Protein AF-A0A6J8CL28-F1 (afdb_monomer)

Nearest PDB structures (foldseek):
  4pw8-assembly1_A  TM=1.925E-01  e=7.865E+00  Homo sapiens

Radius of gyration: 35.29 Å; Cα contacts (8 Å, |Δi|>4): 126; chains: 1; bounding box: 87×67×92 Å

pLDDT: mean 70.37, std 19.79, range [33.44, 94.56]

Foldseek 3Di:
DDDDDFQAAQDPDDLLLVSLVVNVVSLVVVCVVVVVVVPQLQVSLVVCCVRNDPVVVVVVVVDDDDPPCSSHNVSVSVSSNCVSDPPDDPVVVVVCVVPDDDDPPDPCVWVVVLVCLLVVDPDVVLNVVQVVDPPRTSVNNVVSVVVVVVVVVVVVVVVVVVVVVVVPDDPDPPDPDDDDPDPPPPPPPPPPPPFFDQDPVQRDTDDPPPDPPDPPDDPDDDDPDPPDDDDVCPVVVVVVVVVVVVVDPDDDCVVVVVVVVVPDD

Mean predicted aligned error: 22.22 Å

Organism: Mytilus coruscus (NCBI:txid42192)

Structure (mmCIF, N/CA/C/O backbone):
data_AF-A0A6J8CL28-F1
#
_entry.id   AF-A0A6J8CL28-F1
#
loop_
_atom_site.group_PDB
_atom_site.id
_atom_site.type_symbol
_atom_site.label_atom_id
_atom_site.label_alt_id
_atom_site.label_comp_id
_atom_site.label_asym_id
_atom_site.label_entity_id
_atom_site.label_seq_id
_atom_site.pdbx_PDB_ins_code
_atom_site.Cartn_x
_atom_site.Cartn_y
_atom_site.Cartn_z
_atom_site.occupancy
_atom_site.B_iso_or_equiv
_atom_site.auth_seq_id
_atom_site.auth_comp_id
_atom_site.auth_asym_id
_atom_site.auth_atom_id
_atom_site.pdbx_PDB_model_num
ATOM 1 N N . MET A 1 1 ? -37.783 -7.299 13.199 1.00 41.12 1 MET A N 1
ATOM 2 C CA . MET A 1 1 ? -36.740 -6.570 12.451 1.00 41.12 1 MET A CA 1
ATOM 3 C C . MET A 1 1 ? -35.501 -7.434 12.499 1.00 41.12 1 MET A C 1
ATOM 5 O O . MET A 1 1 ? -35.115 -7.813 13.599 1.00 41.12 1 MET A O 1
ATOM 9 N N . ASP A 1 2 ? -34.962 -7.821 11.346 1.00 54.88 2 ASP A N 1
ATOM 10 C CA . ASP A 1 2 ? -33.750 -8.637 11.293 1.00 54.88 2 ASP A CA 1
ATOM 11 C C . ASP A 1 2 ? -32.591 -7.886 11.952 1.00 54.88 2 ASP A C 1
ATOM 13 O O . ASP A 1 2 ? -32.323 -6.727 11.637 1.00 54.88 2 ASP A O 1
ATOM 17 N N . GLN A 1 3 ? -31.940 -8.538 12.912 1.00 73.00 3 GLN A N 1
ATOM 18 C CA . GLN A 1 3 ? -30.791 -7.989 13.623 1.00 73.00 3 GLN A CA 1
ATOM 19 C C . GLN A 1 3 ? -29.650 -7.754 12.626 1.00 73.00 3 GLN A C 1
ATOM 21 O O . GLN A 1 3 ? -29.259 -8.663 11.887 1.00 73.00 3 GLN A O 1
ATOM 26 N N . LEU A 1 4 ? -29.122 -6.527 12.598 1.00 79.12 4 LEU A N 1
ATOM 27 C CA . LEU A 1 4 ? -27.982 -6.171 11.761 1.00 79.12 4 LEU A CA 1
ATOM 28 C C . LEU A 1 4 ? -26.800 -7.081 12.122 1.00 79.12 4 LEU A C 1
ATOM 30 O O . LEU A 1 4 ? -26.416 -7.178 13.287 1.00 79.12 4 LEU A O 1
ATOM 34 N N . LYS A 1 5 ? -26.236 -7.776 11.132 1.00 83.31 5 LYS A N 1
ATOM 35 C CA . LYS A 1 5 ? -25.140 -8.717 11.383 1.00 83.31 5 LYS A CA 1
ATOM 36 C C . LYS A 1 5 ? -23.831 -7.957 11.627 1.00 83.31 5 LYS A C 1
ATOM 38 O O . LYS A 1 5 ? -23.534 -7.036 10.860 1.00 83.31 5 LYS A O 1
ATOM 43 N N . PRO A 1 6 ? -23.033 -8.350 12.636 1.00 85.50 6 PRO A N 1
ATOM 44 C CA . PRO A 1 6 ? -21.727 -7.750 12.861 1.00 85.50 6 PRO A CA 1
ATOM 45 C C . PRO A 1 6 ? -20.781 -8.021 11.678 1.00 85.50 6 PRO A C 1
ATOM 47 O O . PRO A 1 6 ? -20.983 -8.981 10.922 1.00 85.50 6 PRO A O 1
ATOM 50 N N . PRO A 1 7 ? -19.735 -7.193 11.498 1.00 86.12 7 PRO A N 1
ATOM 51 C CA . PRO A 1 7 ? -18.710 -7.437 10.494 1.00 86.12 7 PRO A CA 1
ATOM 52 C C . PRO A 1 7 ? -18.068 -8.815 10.677 1.00 86.12 7 PRO A C 1
ATOM 54 O O . PRO A 1 7 ? -17.842 -9.264 11.797 1.00 86.12 7 PRO A O 1
ATOM 57 N N . ILE A 1 8 ? -17.731 -9.464 9.562 1.00 86.44 8 ILE A N 1
ATOM 58 C CA . ILE A 1 8 ? -16.916 -10.686 9.573 1.00 86.44 8 ILE A CA 1
ATOM 59 C C . ILE A 1 8 ? -15.569 -10.367 10.233 1.00 86.44 8 ILE A C 1
ATOM 61 O O . ILE A 1 8 ? -15.038 -9.277 10.012 1.00 86.44 8 ILE A O 1
ATOM 65 N N . ALA A 1 9 ? -15.027 -11.311 11.003 1.00 90.25 9 ALA A N 1
ATOM 66 C CA . ALA A 1 9 ? -13.736 -11.182 11.674 1.00 90.25 9 ALA A CA 1
ATOM 67 C C . ALA A 1 9 ? -12.609 -10.740 10.719 1.00 90.25 9 ALA A C 1
ATOM 69 O O . ALA A 1 9 ? -12.630 -11.014 9.512 1.00 90.25 9 ALA A O 1
ATOM 70 N N . LEU A 1 10 ? -11.619 -10.034 11.266 1.00 88.31 10 LEU A N 1
ATOM 71 C CA . LEU A 1 10 ? -10.479 -9.539 10.503 1.00 88.31 10 LEU A CA 1
ATOM 72 C C . LEU A 1 10 ? -9.601 -10.711 10.043 1.00 88.31 10 LEU A C 1
ATOM 74 O O . LEU A 1 10 ? -9.055 -11.445 10.859 1.00 88.31 10 LEU A O 1
ATOM 78 N N . SER A 1 11 ? -9.405 -10.850 8.732 1.00 85.94 11 SER A N 1
ATOM 79 C CA . SER A 1 11 ? -8.475 -11.844 8.186 1.00 85.94 11 SER A CA 1
ATOM 80 C C . SER A 1 11 ? -7.024 -11.351 8.257 1.00 85.94 11 SER A C 1
ATOM 82 O O . SER A 1 11 ? -6.692 -10.296 7.700 1.00 85.94 11 SER A O 1
ATOM 84 N N . LYS A 1 12 ? -6.155 -12.150 8.893 1.00 79.75 12 LYS A N 1
ATOM 85 C CA . LYS A 1 12 ? -4.690 -11.966 8.939 1.00 79.75 12 LYS A CA 1
ATOM 86 C C . LYS A 1 12 ? -3.967 -12.472 7.677 1.00 79.75 12 LYS A C 1
ATOM 88 O O . LYS A 1 12 ? -2.752 -12.326 7.571 1.00 79.75 12 LYS A O 1
ATOM 93 N N . GLU A 1 13 ? -4.684 -13.038 6.710 1.00 79.25 13 GLU A N 1
ATOM 94 C CA . GLU A 1 13 ? -4.099 -13.629 5.503 1.00 79.25 13 GLU A CA 1
ATOM 95 C C . GLU A 1 13 ? -4.031 -12.634 4.333 1.00 79.25 13 GLU A C 1
ATOM 97 O O . GLU A 1 13 ? -4.900 -11.778 4.142 1.00 79.25 13 GLU A O 1
ATOM 102 N N . GLY A 1 14 ? -2.992 -12.758 3.504 1.00 82.25 14 GLY A N 1
ATOM 103 C CA . GLY A 1 14 ? -2.817 -11.925 2.314 1.00 82.25 14 GLY A CA 1
ATOM 104 C C . GLY A 1 14 ? -2.471 -10.466 2.637 1.00 82.25 14 GLY A C 1
ATOM 105 O O . GLY A 1 14 ? -1.524 -10.178 3.369 1.00 82.25 14 GLY A O 1
ATOM 106 N N . ASN A 1 15 ? -3.197 -9.516 2.038 1.00 83.00 15 ASN A N 1
ATOM 107 C CA . ASN A 1 15 ? -2.942 -8.086 2.230 1.00 83.00 15 ASN A CA 1
ATOM 108 C C . ASN A 1 15 ? -3.641 -7.560 3.495 1.00 83.00 15 ASN A C 1
ATOM 110 O O . ASN A 1 15 ? -4.711 -6.954 3.427 1.00 83.00 15 ASN A O 1
ATOM 114 N N . VAL A 1 16 ? -2.989 -7.757 4.642 1.00 86.94 16 VAL A N 1
ATOM 115 C CA . VAL A 1 16 ? -3.485 -7.365 5.975 1.00 86.94 16 VAL A CA 1
ATOM 116 C C . VAL A 1 16 ? -3.875 -5.881 6.053 1.00 86.94 16 VAL A C 1
ATOM 118 O O . VAL A 1 16 ? -4.890 -5.536 6.653 1.00 86.94 16 VAL A O 1
ATOM 121 N N . SER A 1 17 ? -3.129 -4.996 5.384 1.00 86.81 17 SER A N 1
ATOM 122 C CA . SER A 1 17 ? -3.414 -3.554 5.365 1.00 86.81 17 SER A CA 1
ATOM 123 C C . SER A 1 17 ? -4.740 -3.231 4.670 1.00 86.81 17 SER A C 1
ATOM 125 O O . SER A 1 17 ? -5.517 -2.419 5.173 1.00 86.81 17 SER A O 1
ATOM 127 N N . GLU A 1 18 ? -5.021 -3.869 3.533 1.00 87.12 18 GLU A N 1
ATOM 128 C CA . GLU A 1 18 ? -6.296 -3.696 2.829 1.00 87.12 18 GLU A CA 1
ATOM 129 C C . GLU A 1 18 ? -7.454 -4.381 3.561 1.00 87.12 18 GLU A C 1
ATOM 131 O O . GLU A 1 18 ? -8.566 -3.847 3.583 1.00 87.12 18 GLU A O 1
ATOM 136 N N . ASN A 1 19 ? -7.199 -5.530 4.194 1.00 90.44 19 ASN A N 1
ATOM 137 C CA . ASN A 1 19 ? -8.187 -6.213 5.028 1.00 90.44 19 ASN A CA 1
ATOM 138 C C . ASN A 1 19 ? -8.621 -5.317 6.193 1.00 90.44 19 ASN A C 1
ATOM 140 O O . ASN A 1 19 ? -9.821 -5.124 6.386 1.00 90.44 19 ASN A O 1
ATOM 144 N N . TRP A 1 20 ? -7.667 -4.696 6.896 1.00 92.19 20 TRP A N 1
ATOM 145 C CA . TRP A 1 20 ? -7.941 -3.727 7.959 1.00 92.19 20 TRP A CA 1
ATOM 146 C C . TRP A 1 20 ? -8.747 -2.533 7.454 1.00 92.19 20 TRP A C 1
ATOM 148 O O . TRP A 1 20 ? -9.772 -2.197 8.042 1.00 92.19 20 TRP A O 1
ATOM 158 N N . ARG A 1 21 ? -8.349 -1.932 6.324 1.00 92.25 21 ARG A N 1
ATOM 159 C CA . ARG A 1 21 ? -9.057 -0.787 5.728 1.00 92.25 21 ARG A CA 1
ATOM 160 C C . ARG A 1 21 ? -10.530 -1.104 5.461 1.00 92.25 21 ARG A C 1
ATOM 162 O O . ARG A 1 21 ? -11.411 -0.336 5.844 1.00 92.25 21 ARG A O 1
ATOM 169 N N . LYS A 1 22 ? -10.802 -2.251 4.829 1.00 91.56 22 LYS A N 1
ATOM 170 C CA . LYS A 1 22 ? -12.168 -2.711 4.530 1.00 91.56 22 LYS A CA 1
ATOM 171 C C . LYS A 1 22 ? -12.942 -3.062 5.798 1.00 91.56 22 LYS A C 1
ATOM 173 O O . LYS A 1 22 ? -14.127 -2.752 5.892 1.00 91.56 22 LYS A O 1
ATOM 178 N N . TRP A 1 23 ? -12.293 -3.720 6.755 1.00 94.19 23 TRP A N 1
ATOM 179 C CA . TRP A 1 23 ? -12.917 -4.124 8.010 1.00 94.19 23 TRP A CA 1
ATOM 180 C C . TRP A 1 23 ? -13.306 -2.912 8.859 1.00 94.19 23 TRP A C 1
ATOM 182 O O . TRP A 1 23 ? -14.466 -2.795 9.242 1.00 94.19 23 TRP A O 1
ATOM 192 N N . LYS A 1 24 ? -12.387 -1.957 9.050 1.00 92.50 24 LYS A N 1
ATOM 193 C CA . LYS A 1 24 ? -12.621 -0.695 9.768 1.00 92.50 24 LYS A CA 1
ATOM 194 C C . LYS A 1 24 ? -13.802 0.076 9.178 1.00 92.50 24 LYS A C 1
ATOM 196 O O . LYS A 1 24 ? -14.651 0.558 9.919 1.00 92.50 24 LYS A O 1
ATOM 201 N N . GLN A 1 25 ? -13.898 0.134 7.848 1.00 92.62 25 GLN A N 1
ATOM 202 C CA . GLN A 1 25 ? -15.029 0.766 7.167 1.00 92.62 25 GLN A CA 1
ATOM 203 C C . GLN A 1 25 ? -16.359 0.055 7.466 1.00 92.62 25 GLN A C 1
ATOM 2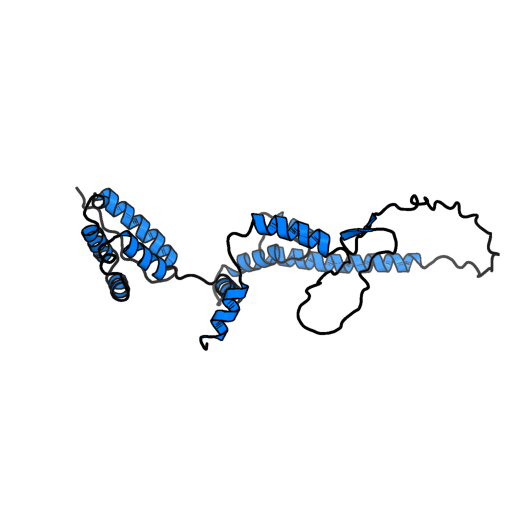05 O O . GLN A 1 25 ? -17.344 0.708 7.799 1.00 92.62 25 GLN A O 1
ATOM 210 N N . LYS A 1 26 ? -16.394 -1.282 7.387 1.00 92.38 26 LYS A N 1
ATOM 211 C CA . LYS A 1 26 ? -17.596 -2.065 7.726 1.00 92.38 26 LYS A CA 1
ATOM 212 C C . LYS A 1 26 ? -17.987 -1.915 9.194 1.00 92.38 26 LYS A C 1
ATOM 214 O O . LYS A 1 26 ? -19.172 -1.833 9.497 1.00 92.38 26 LYS A O 1
ATOM 219 N N . PHE A 1 27 ? -17.005 -1.876 10.089 1.00 92.75 27 PHE A N 1
ATOM 220 C CA . PHE A 1 27 ? -17.224 -1.662 11.513 1.00 92.75 27 PHE A CA 1
ATOM 221 C C . PHE A 1 27 ? -17.804 -0.272 11.795 1.00 92.75 27 PHE A C 1
ATOM 223 O O . PHE A 1 27 ? -18.740 -0.167 12.579 1.00 92.75 27 PHE A O 1
ATOM 230 N N . GLN A 1 28 ? -17.341 0.770 11.097 1.00 91.19 28 GLN A N 1
ATOM 231 C CA . GLN A 1 28 ? -17.927 2.108 11.212 1.00 91.19 28 GLN A CA 1
ATOM 232 C C . GLN A 1 28 ? -19.399 2.121 10.784 1.00 91.19 28 GLN A C 1
ATOM 234 O O . GLN A 1 28 ? -20.246 2.591 11.534 1.00 91.19 28 GLN A O 1
ATOM 239 N N . PHE A 1 29 ? -19.725 1.521 9.634 1.00 91.31 29 PHE A N 1
ATOM 240 C CA . PHE A 1 29 ? -21.120 1.407 9.193 1.00 91.31 29 PHE A CA 1
ATOM 241 C C . PHE A 1 29 ? -21.993 0.654 10.200 1.00 91.31 29 PHE A C 1
ATOM 243 O O . PHE A 1 29 ? -23.150 1.010 10.403 1.00 91.31 29 PHE A O 1
ATOM 250 N N . TYR A 1 30 ? -21.438 -0.375 10.840 1.00 91.19 30 TYR A N 1
ATOM 251 C CA . TYR A 1 30 ? -22.122 -1.119 11.889 1.00 91.19 30 TYR A CA 1
ATOM 252 C C . TYR A 1 30 ? -22.353 -0.267 13.146 1.00 91.19 30 TYR A C 1
ATOM 254 O O . TYR A 1 30 ? -23.449 -0.298 13.699 1.00 91.19 30 TYR A O 1
ATOM 262 N N . LEU A 1 31 ? -21.367 0.524 13.578 1.00 90.44 31 LEU A N 1
ATOM 263 C CA . LEU A 1 31 ? -21.521 1.449 14.707 1.00 90.44 31 LEU A CA 1
ATOM 264 C C . LEU A 1 31 ? -22.594 2.507 14.445 1.00 90.44 31 LEU A C 1
ATOM 266 O O . LEU A 1 31 ? -23.417 2.754 15.324 1.00 90.44 31 LEU A O 1
ATOM 270 N N . ASP A 1 32 ? -22.597 3.091 13.247 1.00 89.19 32 ASP A N 1
ATOM 271 C CA . ASP A 1 32 ? -23.559 4.126 12.867 1.00 89.19 32 ASP A CA 1
ATOM 272 C C . ASP A 1 32 ? -24.981 3.551 12.777 1.00 89.19 32 ASP A C 1
ATOM 274 O O . ASP A 1 32 ? -25.923 4.130 13.307 1.00 89.19 32 ASP A O 1
ATOM 278 N N . ALA A 1 33 ? -25.143 2.367 12.179 1.00 88.00 33 ALA A N 1
ATOM 279 C CA . ALA A 1 33 ? -26.446 1.718 12.034 1.00 88.00 33 ALA A CA 1
ATOM 280 C C . ALA A 1 33 ? -27.013 1.136 13.344 1.00 88.00 33 ALA A C 1
ATOM 282 O O . ALA A 1 33 ? -28.204 0.842 13.413 1.00 88.00 33 ALA A O 1
ATOM 283 N N . THR A 1 34 ? -26.178 0.934 14.367 1.00 88.25 34 THR A N 1
ATOM 284 C CA . THR A 1 34 ? -26.593 0.431 15.691 1.00 88.25 34 THR A CA 1
ATOM 285 C C . THR A 1 34 ? -26.643 1.523 16.762 1.00 88.25 34 THR A C 1
ATOM 287 O O . THR A 1 34 ? -26.902 1.207 17.925 1.00 88.25 34 THR A O 1
ATOM 290 N N . GLU A 1 35 ? -26.375 2.783 16.388 1.00 86.94 35 GLU A N 1
ATOM 291 C CA . GLU A 1 35 ? -26.304 3.948 17.289 1.00 86.94 35 GLU A CA 1
ATOM 292 C C . GLU A 1 35 ? -25.302 3.748 18.448 1.00 86.94 35 GLU A C 1
ATOM 294 O O . GLU A 1 35 ? -25.408 4.328 19.529 1.00 86.94 35 GLU A O 1
ATOM 299 N N . PHE A 1 36 ? -24.296 2.888 18.253 1.00 85.44 36 PHE A N 1
ATOM 300 C CA . PHE A 1 36 ? -23.217 2.703 19.229 1.00 85.44 36 PHE A CA 1
ATOM 301 C C . PHE A 1 36 ? -22.157 3.804 19.134 1.00 85.44 36 PHE A C 1
ATOM 303 O O . PHE A 1 36 ? -21.355 3.941 20.059 1.00 85.44 36 PHE A O 1
ATOM 310 N N . ASN A 1 37 ? -22.171 4.606 18.064 1.00 85.81 37 ASN A N 1
ATOM 311 C CA . ASN A 1 37 ? -21.287 5.760 17.893 1.00 85.81 37 ASN A CA 1
ATOM 312 C C . ASN A 1 37 ? -21.523 6.875 18.941 1.00 85.81 37 ASN A C 1
ATOM 314 O O . ASN A 1 37 ? -20.585 7.598 19.262 1.00 85.81 37 ASN A O 1
ATOM 318 N N . GLU A 1 38 ? -22.719 6.966 19.532 1.00 87.50 38 GLU A N 1
ATOM 319 C CA . GLU A 1 38 ? -23.065 7.930 20.592 1.00 87.50 38 GLU A CA 1
ATOM 320 C C . GLU A 1 38 ? -22.810 7.397 22.011 1.00 87.50 38 GLU A C 1
ATOM 322 O O . GLU A 1 38 ? -22.852 8.140 22.994 1.00 87.50 38 GLU A O 1
ATOM 327 N N . LYS A 1 39 ? -22.545 6.094 22.148 1.00 89.94 39 LYS A N 1
ATOM 328 C CA . LYS A 1 39 ? -22.298 5.463 23.450 1.00 89.94 39 LYS A CA 1
ATOM 329 C C . LYS A 1 39 ? -20.868 5.703 23.927 1.00 89.94 39 LYS A C 1
ATOM 331 O O . LYS A 1 39 ? -19.985 6.062 23.156 1.00 89.94 39 LYS A O 1
ATOM 336 N N . ALA A 1 40 ? -20.633 5.445 25.214 1.00 91.69 40 ALA A N 1
ATOM 337 C CA . ALA A 1 40 ? -19.316 5.580 25.833 1.00 91.69 40 ALA A CA 1
ATOM 338 C C . ALA A 1 40 ? -18.224 4.830 25.045 1.00 91.69 40 ALA A C 1
ATOM 340 O O . ALA A 1 40 ? -18.414 3.668 24.677 1.00 91.69 40 ALA A O 1
ATOM 341 N N . GLU A 1 41 ? -17.059 5.460 24.863 1.00 90.06 41 GLU A N 1
ATOM 342 C CA . GLU A 1 41 ? -15.945 4.905 24.074 1.00 90.06 41 GLU A CA 1
ATOM 343 C C . GLU A 1 41 ? -15.527 3.506 24.539 1.00 90.06 41 GLU A C 1
ATOM 345 O O . GLU A 1 41 ? -15.289 2.621 23.723 1.00 90.06 41 GLU A O 1
ATOM 350 N N . LYS A 1 42 ? -15.571 3.242 25.847 1.00 90.31 42 LYS A N 1
ATOM 351 C CA . LYS A 1 42 ? -15.297 1.917 26.414 1.00 90.31 42 LYS A CA 1
ATOM 352 C C . LYS A 1 42 ? -16.191 0.810 25.843 1.00 90.31 42 LYS A C 1
ATOM 354 O O . LYS A 1 42 ? -15.728 -0.311 25.607 1.00 90.31 42 LYS A O 1
ATOM 359 N N . LEU A 1 43 ? -1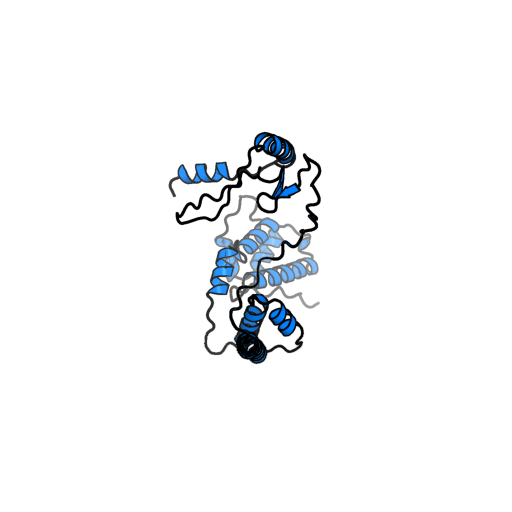7.473 1.104 25.615 1.00 89.75 43 LEU A N 1
ATOM 360 C CA . LEU A 1 43 ? -18.401 0.157 24.992 1.00 89.75 43 LEU A CA 1
ATOM 361 C C . LEU A 1 43 ? -18.068 -0.039 23.512 1.00 89.75 43 LEU A C 1
ATOM 363 O O . LEU A 1 43 ? -18.134 -1.165 23.027 1.00 89.75 43 LEU A O 1
ATOM 367 N N . GLN A 1 44 ? -17.653 1.021 22.816 1.00 90.50 44 GLN A N 1
ATOM 368 C CA . GLN A 1 44 ? -17.200 0.938 21.426 1.00 90.50 44 GLN A CA 1
ATOM 369 C C . GLN A 1 44 ? -15.930 0.087 21.300 1.00 90.50 44 GLN A C 1
ATOM 371 O O . GLN A 1 44 ? -15.854 -0.769 20.421 1.00 90.50 44 GLN A O 1
ATOM 376 N N . CYS A 1 45 ? -14.969 0.253 22.212 1.00 90.75 45 CYS A N 1
ATOM 377 C CA . CYS A 1 45 ? -13.758 -0.567 22.296 1.00 90.75 45 CYS A CA 1
ATOM 378 C C . CYS A 1 45 ? -14.088 -2.038 22.561 1.00 90.75 45 CYS A C 1
ATOM 380 O O . CYS A 1 45 ? -13.579 -2.925 21.878 1.00 90.75 45 CYS A O 1
ATOM 382 N N . SER A 1 46 ? -14.991 -2.299 23.508 1.00 89.38 46 SER A N 1
ATOM 383 C CA . SER A 1 46 ? -15.448 -3.658 23.821 1.00 89.38 46 SER A CA 1
ATOM 384 C C . SER A 1 46 ? -16.134 -4.310 22.617 1.00 89.38 46 SER A C 1
ATOM 386 O O . SER A 1 46 ? -15.874 -5.470 22.305 1.00 89.38 46 SER A O 1
ATOM 388 N N . LEU A 1 47 ? -16.967 -3.552 21.899 1.00 90.75 47 LEU A N 1
ATOM 389 C CA . LEU A 1 47 ? -17.645 -4.016 20.692 1.00 90.75 47 LEU A CA 1
ATOM 390 C C . LEU A 1 47 ? -16.658 -4.273 19.545 1.00 90.75 47 LEU A C 1
ATOM 392 O O . LEU A 1 47 ? -16.789 -5.275 18.846 1.00 90.75 47 LEU A O 1
ATOM 396 N N . LEU A 1 48 ? -15.641 -3.421 19.385 1.00 92.06 48 LEU A N 1
ATOM 397 C CA . LEU A 1 48 ? -14.561 -3.627 18.419 1.00 92.06 48 LEU A CA 1
ATOM 398 C C . LEU A 1 48 ? -13.851 -4.951 18.693 1.00 92.06 48 LEU A C 1
ATOM 400 O O . LEU A 1 48 ? -13.747 -5.775 17.788 1.00 92.06 48 LEU A O 1
ATOM 404 N N . LEU A 1 49 ? -13.415 -5.181 19.934 1.00 90.62 49 LEU A N 1
ATOM 405 C CA . LEU A 1 49 ? -12.712 -6.406 20.327 1.00 90.62 49 LEU A CA 1
ATOM 406 C C . LEU A 1 49 ? -13.590 -7.657 20.199 1.00 90.62 49 LEU A C 1
ATOM 408 O O . LEU A 1 49 ? -13.088 -8.728 19.872 1.00 90.62 49 LEU A O 1
ATOM 412 N N . HIS A 1 50 ? -14.902 -7.526 20.394 1.00 89.62 50 HIS A N 1
ATOM 413 C CA . HIS A 1 50 ? -15.840 -8.622 20.173 1.00 89.62 50 HIS A CA 1
ATOM 414 C C . HIS A 1 50 ? -15.999 -8.969 18.682 1.00 89.62 50 HIS A C 1
ATOM 416 O O . HIS A 1 50 ? -16.011 -10.143 18.319 1.00 89.62 50 HIS A O 1
ATOM 422 N N . CYS A 1 51 ? -16.103 -7.965 17.805 1.00 90.38 51 CYS A N 1
ATOM 423 C CA . CYS A 1 51 ? -16.343 -8.175 16.374 1.00 90.38 51 CYS A CA 1
ATOM 424 C C . CYS A 1 51 ? -15.074 -8.475 15.561 1.00 90.38 51 CYS A C 1
ATOM 426 O O . CYS A 1 51 ? -15.165 -9.054 14.478 1.00 90.38 51 CYS A O 1
ATOM 428 N N . ILE A 1 52 ? -13.897 -8.049 16.026 1.00 89.62 52 ILE A N 1
ATOM 429 C CA . ILE A 1 52 ? -12.643 -8.178 15.267 1.00 89.62 52 ILE A CA 1
ATOM 430 C C . ILE A 1 52 ? -12.151 -9.631 15.182 1.00 89.62 52 ILE A C 1
ATOM 432 O O . ILE A 1 52 ? -11.486 -9.989 14.209 1.00 89.62 52 ILE A O 1
ATOM 436 N N . GLY A 1 53 ? -12.558 -10.469 16.141 1.00 90.44 53 GLY A N 1
ATOM 437 C CA . GLY A 1 53 ? -12.243 -11.895 16.214 1.00 90.44 53 GLY A CA 1
ATOM 438 C C . GLY A 1 53 ? -11.095 -12.216 17.174 1.00 90.44 53 GLY A C 1
ATOM 439 O O . GLY A 1 53 ? -10.239 -11.377 17.447 1.00 90.44 53 GLY A O 1
ATOM 440 N N . GLU A 1 54 ? -11.076 -13.457 17.665 1.00 87.56 54 GLU A N 1
ATOM 441 C CA . GLU A 1 54 ? -10.112 -13.994 18.647 1.00 87.56 54 GLU A CA 1
ATOM 442 C C . GLU A 1 54 ? -8.655 -13.746 18.237 1.00 87.56 54 GLU A C 1
ATOM 444 O O . GLU A 1 54 ? -7.836 -13.218 18.984 1.00 87.56 54 GLU A O 1
ATOM 449 N N . ASP A 1 55 ? -8.401 -13.985 16.963 1.00 84.31 55 ASP A N 1
ATOM 450 C CA . ASP A 1 55 ? -7.152 -13.772 16.260 1.00 84.31 55 ASP A CA 1
ATOM 451 C C . ASP A 1 55 ? -6.557 -12.357 16.423 1.00 84.31 55 ASP A C 1
ATOM 453 O O . ASP A 1 55 ? -5.339 -12.178 16.516 1.00 84.31 55 ASP A O 1
ATOM 457 N N . ALA A 1 56 ? -7.401 -11.328 16.428 1.00 85.69 56 ALA A N 1
ATOM 458 C CA . ALA A 1 56 ? -6.985 -9.941 16.605 1.00 85.69 56 ALA A CA 1
ATOM 459 C C . ALA A 1 56 ? -7.021 -9.504 18.080 1.00 85.69 56 ALA A C 1
ATOM 461 O O . ALA A 1 56 ? -6.326 -8.558 18.452 1.00 85.69 56 ALA A O 1
ATOM 462 N N . VAL A 1 57 ? -7.759 -10.218 18.935 1.00 88.94 57 VAL A N 1
ATOM 463 C CA . VAL A 1 57 ? -7.692 -10.054 20.395 1.00 88.94 57 VAL A CA 1
ATOM 464 C C . VAL A 1 57 ? -6.332 -10.509 20.932 1.00 88.94 57 VAL A C 1
ATOM 466 O O . VAL A 1 57 ? -5.764 -9.843 21.796 1.00 88.94 57 VAL A O 1
ATOM 469 N N . GLU A 1 58 ? -5.746 -11.572 20.377 1.00 88.69 58 GLU A N 1
ATOM 470 C CA . GLU A 1 58 ? -4.362 -11.953 20.693 1.00 88.69 58 GLU A CA 1
ATOM 471 C C . GLU A 1 58 ? -3.379 -10.812 20.406 1.00 88.69 58 GLU A C 1
ATOM 473 O O . GLU A 1 58 ? -2.522 -10.498 21.231 1.00 88.69 58 GLU A O 1
ATOM 478 N N . VAL A 1 59 ? -3.546 -10.140 19.263 1.00 89.50 59 VAL A N 1
ATOM 479 C CA . VAL A 1 59 ? -2.731 -8.978 18.885 1.00 89.50 59 VAL A CA 1
ATOM 480 C C . VAL A 1 59 ? -2.962 -7.815 19.849 1.00 89.50 59 VAL A C 1
ATOM 482 O O . VAL A 1 59 ? -1.997 -7.189 20.287 1.00 89.50 59 VAL A O 1
ATOM 485 N N . PHE A 1 60 ? -4.209 -7.555 20.243 1.00 90.06 60 PHE A N 1
ATOM 486 C CA . PHE A 1 60 ? -4.532 -6.533 21.238 1.00 90.06 60 PHE A CA 1
ATOM 487 C C . PHE A 1 60 ? -3.797 -6.753 22.566 1.00 90.06 60 PHE A C 1
ATOM 489 O O . PHE A 1 60 ? -3.298 -5.793 23.148 1.00 90.06 60 PHE A O 1
ATOM 496 N N . ASN A 1 61 ? -3.646 -8.003 23.011 1.00 89.88 61 ASN A N 1
ATOM 497 C CA .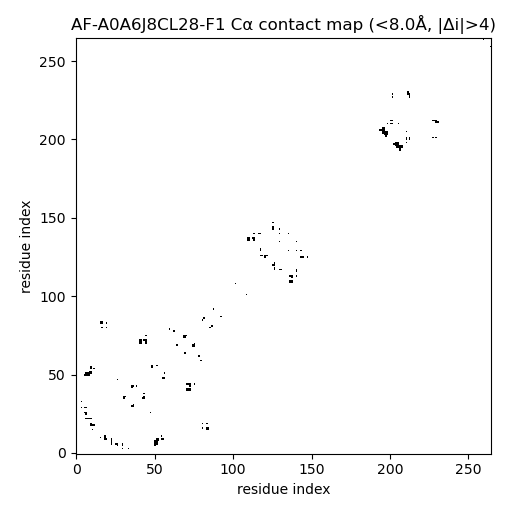 ASN A 1 61 ? -2.914 -8.321 24.242 1.00 89.88 61 ASN A CA 1
ATOM 498 C C . ASN A 1 61 ? -1.412 -7.989 24.169 1.00 89.88 61 ASN A C 1
ATOM 500 O O . ASN A 1 61 ? -0.757 -7.905 25.204 1.00 89.88 61 ASN A O 1
ATOM 504 N N . THR A 1 62 ? -0.862 -7.772 22.970 1.00 90.94 62 THR A N 1
ATOM 505 C CA . THR A 1 62 ? 0.528 -7.325 22.772 1.00 90.94 62 THR A CA 1
ATOM 506 C C . THR A 1 62 ? 0.683 -5.802 22.756 1.00 90.94 62 THR A C 1
ATOM 508 O O . THR A 1 62 ? 1.805 -5.291 22.736 1.00 90.94 62 THR A O 1
ATOM 511 N N . PHE A 1 63 ? -0.423 -5.053 22.725 1.00 90.94 63 PHE A N 1
ATOM 512 C CA . PHE A 1 63 ? -0.383 -3.600 22.631 1.00 90.94 63 PHE A CA 1
ATOM 513 C C . PHE A 1 63 ? -0.083 -2.955 23.982 1.00 90.94 63 PHE A C 1
ATOM 515 O O . PHE A 1 63 ? -0.756 -3.193 24.981 1.00 90.94 63 PHE A O 1
ATOM 522 N N . ASN A 1 64 ? 0.883 -2.038 23.971 1.00 87.31 64 ASN A N 1
ATOM 523 C CA . ASN A 1 64 ? 1.152 -1.156 25.099 1.00 87.31 64 ASN A CA 1
ATOM 524 C C . ASN A 1 64 ? 0.351 0.142 24.941 1.00 87.31 64 ASN A C 1
ATOM 526 O O . ASN A 1 64 ? 0.570 0.894 23.979 1.00 87.31 64 ASN A O 1
ATOM 530 N N . PHE A 1 65 ? -0.540 0.385 25.899 1.00 86.69 65 PHE A N 1
ATOM 531 C CA . PHE A 1 65 ? -1.342 1.599 26.051 1.00 86.69 65 PHE A CA 1
ATOM 532 C C . PHE A 1 65 ? -0.837 2.413 27.244 1.00 86.69 65 PHE A C 1
ATOM 534 O O . PHE A 1 65 ? -0.331 1.838 28.209 1.00 86.69 65 PHE A O 1
ATOM 541 N N . LEU A 1 66 ? -0.991 3.735 27.193 1.00 85.19 66 LEU A N 1
ATOM 542 C CA . LEU A 1 66 ? -0.922 4.566 28.398 1.00 85.19 66 LEU A CA 1
ATOM 543 C C . LEU A 1 66 ? -2.205 4.364 29.235 1.00 85.19 66 LEU A C 1
ATOM 545 O O . LEU A 1 66 ? -3.216 3.919 28.690 1.00 85.19 66 LEU A O 1
ATOM 549 N N . GLU A 1 67 ? -2.164 4.642 30.547 1.00 70.62 67 GLU A N 1
ATOM 550 C CA . GLU A 1 67 ? -3.209 4.251 31.526 1.00 70.62 67 GLU A CA 1
ATOM 551 C C . GLU A 1 67 ? -4.645 4.655 31.128 1.00 70.62 67 GLU A C 1
ATOM 553 O O . GLU A 1 67 ? -5.578 3.912 31.427 1.00 70.62 67 GLU A O 1
ATOM 558 N N . ASP A 1 68 ? -4.815 5.728 30.348 1.00 76.69 68 ASP A N 1
ATOM 559 C CA . ASP A 1 68 ? -6.123 6.224 29.892 1.00 76.69 68 ASP A CA 1
ATOM 560 C C . ASP A 1 68 ? -6.452 5.905 28.417 1.00 76.69 68 ASP A C 1
ATOM 562 O O . ASP A 1 68 ? -7.568 6.138 27.957 1.00 76.69 68 ASP A O 1
ATOM 566 N N . GLU A 1 69 ? -5.508 5.363 27.641 1.00 84.06 69 GLU A N 1
ATOM 567 C CA . GLU A 1 69 ? -5.683 5.156 26.192 1.00 84.06 69 GLU A CA 1
ATOM 568 C C . GLU A 1 69 ? -6.431 3.865 25.850 1.00 84.06 69 GLU A C 1
ATOM 570 O O . GLU A 1 69 ? -6.989 3.736 24.760 1.00 84.06 69 GLU A O 1
ATOM 575 N N . LYS A 1 70 ? -6.425 2.881 26.756 1.00 77.38 70 LYS A N 1
ATOM 576 C CA . LYS A 1 70 ? -6.959 1.537 26.485 1.00 77.38 70 LYS A CA 1
ATOM 577 C C . LYS A 1 70 ? -8.475 1.529 26.268 1.00 77.38 70 LYS A C 1
ATOM 579 O O . LYS A 1 70 ? -8.976 0.717 25.493 1.00 77.38 70 LYS A O 1
ATOM 584 N N . ASP A 1 71 ? -9.184 2.431 26.943 1.00 85.94 71 ASP A N 1
ATOM 585 C CA . ASP A 1 71 ? -10.642 2.559 26.856 1.00 85.94 71 ASP A CA 1
ATOM 586 C C . ASP A 1 71 ? -11.079 3.558 25.764 1.00 85.94 71 ASP A C 1
ATOM 588 O O . ASP A 1 71 ? -12.280 3.739 25.557 1.00 85.94 71 ASP A O 1
ATOM 592 N N . GLN A 1 72 ? -10.132 4.155 25.028 1.00 89.25 72 GLN A N 1
ATOM 593 C CA . GLN A 1 72 ? -10.408 5.103 23.949 1.00 89.25 72 GLN A CA 1
ATOM 594 C C . GLN A 1 72 ? -10.371 4.448 22.565 1.00 89.25 72 GLN A C 1
ATOM 596 O O . GLN A 1 72 ? -9.426 3.742 22.194 1.00 89.25 72 GLN A O 1
ATOM 601 N N . ILE A 1 73 ? -11.385 4.741 21.748 1.00 89.12 73 ILE A N 1
ATOM 602 C CA . ILE A 1 73 ? -11.560 4.072 20.449 1.00 89.12 73 ILE A CA 1
ATOM 603 C C . ILE A 1 73 ? -10.493 4.493 19.434 1.00 89.12 73 ILE A C 1
ATOM 605 O O . ILE A 1 73 ? -10.011 3.671 18.651 1.00 89.12 73 ILE A O 1
ATOM 609 N N . ALA A 1 74 ? -10.082 5.763 19.458 1.00 90.75 74 ALA A N 1
ATOM 610 C CA . ALA A 1 74 ? -9.120 6.300 18.501 1.00 90.75 74 ALA A CA 1
ATOM 611 C C . ALA A 1 74 ? -7.696 5.733 18.701 1.00 90.75 74 ALA A C 1
ATOM 613 O O . ALA A 1 74 ? -7.132 5.236 17.719 1.00 90.75 74 ALA A O 1
ATOM 614 N N . PRO A 1 75 ? -7.114 5.711 19.920 1.00 91.75 75 PRO A N 1
ATOM 615 C CA . PR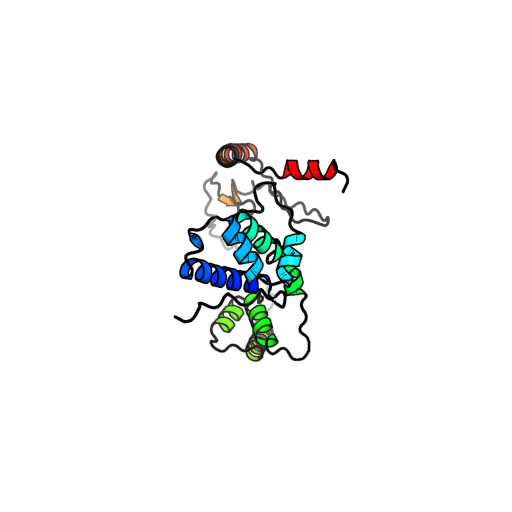O A 1 75 ? -5.844 5.030 20.178 1.00 91.75 75 PRO A CA 1
ATOM 616 C C . PRO A 1 75 ? -5.885 3.539 19.833 1.00 91.75 75 PRO A C 1
ATOM 618 O O . PRO A 1 75 ? -4.947 3.025 19.221 1.00 91.75 75 PRO A O 1
ATOM 621 N N . LEU A 1 76 ? -6.989 2.854 20.152 1.00 90.81 76 LEU A N 1
ATOM 622 C CA . LEU A 1 76 ? -7.174 1.443 19.823 1.00 90.81 76 LEU A CA 1
ATOM 623 C C . LEU A 1 76 ? -7.125 1.195 18.309 1.00 90.81 76 LEU A C 1
ATOM 625 O O . LEU A 1 76 ? -6.338 0.370 17.837 1.00 90.81 76 LEU A O 1
ATOM 629 N N . GLN A 1 77 ? -7.913 1.945 17.532 1.00 91.50 77 GLN A N 1
ATOM 630 C CA . GLN A 1 77 ? -7.895 1.858 16.071 1.00 91.50 77 GLN A CA 1
ATOM 631 C C . GLN A 1 77 ? -6.519 2.202 15.493 1.00 91.50 77 GLN A C 1
ATOM 633 O O . GLN A 1 77 ? -6.082 1.557 14.540 1.00 91.50 77 GLN A O 1
ATOM 638 N N . LEU A 1 78 ? -5.821 3.186 16.066 1.00 91.31 78 LEU A N 1
ATOM 639 C CA . LEU A 1 78 ? -4.488 3.582 15.619 1.00 91.31 78 LEU A CA 1
ATOM 640 C C . LEU A 1 78 ? -3.458 2.465 15.824 1.00 91.31 78 LEU A C 1
ATOM 642 O O . LEU A 1 78 ? -2.653 2.216 14.928 1.00 91.31 78 LEU A O 1
ATOM 646 N N . LYS A 1 79 ? -3.480 1.767 16.965 1.00 91.44 79 LYS A N 1
ATOM 647 C CA . LYS A 1 79 ? -2.580 0.629 17.222 1.00 91.44 79 LYS A CA 1
ATOM 648 C C . LYS A 1 79 ? -2.822 -0.515 16.243 1.00 91.44 79 LYS A C 1
ATOM 650 O O . LYS A 1 79 ? -1.866 -1.040 15.674 1.00 91.44 79 LYS A O 1
ATOM 655 N N . PHE A 1 80 ? -4.085 -0.849 15.976 1.00 91.31 80 PHE A N 1
ATOM 656 C CA . PHE A 1 80 ? -4.421 -1.838 14.951 1.00 91.31 80 PHE A CA 1
ATOM 657 C C . PHE A 1 80 ? -3.992 -1.398 13.549 1.00 91.31 80 PHE A C 1
ATOM 659 O O . PHE A 1 80 ? -3.484 -2.213 12.783 1.00 91.31 80 PHE A O 1
ATOM 666 N N . GLU A 1 81 ? -4.121 -0.114 13.221 1.00 91.38 81 GLU A N 1
ATOM 667 C CA . GLU A 1 81 ? -3.665 0.432 11.943 1.00 91.38 81 GLU A CA 1
ATOM 668 C C . GLU A 1 81 ? -2.140 0.354 11.796 1.00 91.38 81 GLU A C 1
ATOM 670 O O . GLU A 1 81 ? -1.646 -0.062 10.751 1.00 91.38 81 GLU A O 1
ATOM 675 N N . GLN A 1 82 ? -1.388 0.667 12.854 1.00 89.62 82 GLN A N 1
ATOM 676 C CA . GLN A 1 82 ? 0.072 0.517 12.890 1.00 89.62 82 GLN A CA 1
ATOM 677 C C . GLN A 1 82 ? 0.510 -0.945 12.771 1.00 89.62 82 GLN A C 1
ATOM 679 O O . GLN A 1 82 ? 1.506 -1.233 12.109 1.00 89.62 82 GLN A O 1
ATOM 684 N N . PHE A 1 83 ? -0.231 -1.867 13.387 1.00 89.31 83 PHE A N 1
ATOM 685 C CA . PHE A 1 83 ? 0.028 -3.300 13.279 1.00 89.31 83 PHE A CA 1
ATOM 686 C C . PHE A 1 83 ? -0.254 -3.828 11.866 1.00 89.31 83 PHE A C 1
ATOM 688 O O . PHE A 1 83 ? 0.572 -4.530 11.287 1.00 89.31 83 PHE A O 1
ATOM 695 N N . CYS A 1 84 ? -1.401 -3.466 11.286 1.00 86.44 84 CYS A N 1
ATOM 696 C CA . CYS A 1 84 ? -1.819 -3.937 9.963 1.00 86.44 84 CYS A CA 1
ATOM 697 C C . CYS A 1 84 ? -1.068 -3.240 8.820 1.00 86.44 84 CYS A C 1
ATOM 699 O O . CYS A 1 84 ? -0.999 -3.760 7.703 1.00 86.44 84 CYS A O 1
ATOM 701 N N . ASN A 1 85 ? -0.511 -2.059 9.081 1.00 84.25 85 ASN A N 1
ATOM 702 C CA . ASN A 1 85 ? 0.263 -1.274 8.132 1.00 84.25 85 ASN A CA 1
ATOM 703 C C . ASN A 1 85 ? 1.512 -0.682 8.811 1.00 84.25 85 ASN A C 1
ATOM 705 O O . ASN A 1 85 ? 1.588 0.534 9.021 1.00 84.25 85 ASN A O 1
ATOM 709 N N . PRO A 1 86 ? 2.510 -1.523 9.147 1.00 78.81 86 PRO A N 1
ATOM 710 C CA . PRO A 1 86 ? 3.755 -1.035 9.720 1.00 78.81 86 PRO A CA 1
ATOM 711 C C . PRO A 1 86 ? 4.435 -0.087 8.731 1.00 78.81 86 PRO A C 1
ATOM 713 O O . PRO A 1 86 ? 4.275 -0.227 7.517 1.00 78.81 86 PRO A O 1
ATOM 716 N N . ILE A 1 87 ? 5.207 0.878 9.238 1.00 69.06 87 ILE A N 1
ATOM 717 C CA . ILE A 1 87 ? 5.910 1.860 8.402 1.00 69.06 87 ILE A CA 1
ATOM 718 C C . ILE A 1 87 ? 6.790 1.116 7.391 1.00 69.06 87 ILE A C 1
ATOM 720 O O . ILE A 1 87 ? 7.836 0.561 7.730 1.00 69.06 87 ILE A O 1
ATOM 724 N N . LYS A 1 88 ? 6.360 1.114 6.128 1.00 68.56 88 LYS A N 1
ATOM 725 C CA . LYS A 1 88 ? 7.065 0.424 5.049 1.00 68.56 88 LYS A CA 1
ATOM 726 C C . LYS A 1 88 ? 8.203 1.301 4.558 1.00 68.56 88 LYS A C 1
ATOM 728 O O . LYS A 1 88 ? 7.999 2.444 4.139 1.00 68.56 88 LYS A O 1
ATOM 733 N N . ASN A 1 89 ? 9.421 0.770 4.569 1.00 75.69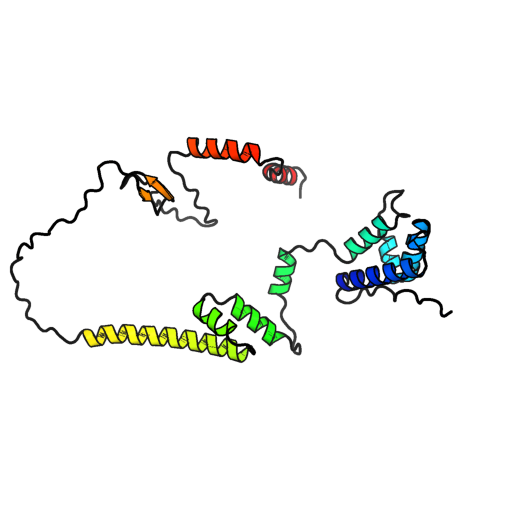 89 ASN A N 1
ATOM 734 C CA . ASN A 1 89 ? 10.546 1.457 3.954 1.00 75.69 89 ASN A CA 1
ATOM 735 C C . ASN A 1 89 ? 10.382 1.399 2.432 1.00 75.69 89 ASN A C 1
ATOM 737 O O . ASN A 1 89 ? 10.563 0.347 1.823 1.00 75.69 89 ASN A O 1
ATOM 741 N N . GLN A 1 90 ? 10.082 2.542 1.810 1.00 70.56 90 GLN A N 1
ATOM 742 C CA . GLN A 1 90 ? 9.868 2.623 0.361 1.00 70.56 90 GLN A CA 1
ATOM 743 C C . GLN A 1 90 ? 11.033 2.047 -0.457 1.00 70.56 90 GLN A C 1
ATOM 745 O O . GLN A 1 90 ? 10.812 1.487 -1.528 1.00 70.56 90 GLN A O 1
ATOM 750 N N . THR A 1 91 ? 12.271 2.179 0.027 1.00 68.19 91 THR A N 1
ATOM 751 C CA . THR A 1 91 ? 13.457 1.623 -0.638 1.00 68.19 91 THR A CA 1
ATOM 752 C C . THR A 1 91 ? 13.464 0.100 -0.567 1.00 68.19 91 THR A C 1
ATOM 754 O O . THR A 1 91 ? 13.774 -0.552 -1.559 1.00 68.19 91 THR A O 1
ATOM 757 N N . TYR A 1 92 ? 13.093 -0.465 0.583 1.00 70.19 92 TYR A N 1
ATOM 758 C CA . TYR A 1 92 ? 13.019 -1.910 0.788 1.00 70.19 92 TYR A CA 1
ATOM 759 C C . TYR A 1 92 ? 11.867 -2.539 0.000 1.00 70.19 92 TYR A C 1
ATOM 761 O O . TYR A 1 92 ? 12.075 -3.540 -0.675 1.00 70.19 92 TYR A O 1
ATOM 769 N N . GLU A 1 93 ? 10.689 -1.913 -0.007 1.00 70.81 93 GLU A N 1
ATOM 770 C CA . GLU A 1 93 ? 9.559 -2.378 -0.820 1.00 70.81 93 GLU A CA 1
ATOM 771 C C . GLU A 1 93 ? 9.884 -2.318 -2.317 1.00 70.81 93 GLU A C 1
ATOM 773 O O . GLU A 1 93 ? 9.591 -3.261 -3.046 1.00 70.81 93 GLU A O 1
ATOM 778 N N . ARG A 1 94 ? 10.571 -1.261 -2.789 1.00 70.81 94 ARG A N 1
ATOM 779 C CA . ARG A 1 94 ? 11.087 -1.217 -4.170 1.00 70.81 94 ARG A CA 1
ATOM 780 C C . ARG A 1 94 ? 12.106 -2.309 -4.432 1.00 70.81 94 ARG A C 1
ATOM 782 O O . ARG A 1 94 ? 12.074 -2.891 -5.505 1.00 70.81 94 ARG A O 1
ATOM 789 N N . TYR A 1 95 ? 13.011 -2.566 -3.493 1.00 73.69 95 TYR A N 1
ATOM 790 C CA . TYR A 1 95 ? 13.984 -3.643 -3.621 1.00 73.69 95 TYR A CA 1
ATOM 791 C C . TYR A 1 95 ? 13.277 -4.992 -3.746 1.00 73.69 95 TYR A C 1
ATOM 793 O O . TYR A 1 95 ? 13.499 -5.667 -4.739 1.00 73.69 95 TYR A O 1
ATOM 801 N N . LYS A 1 96 ? 12.367 -5.324 -2.822 1.00 65.75 96 LYS A N 1
ATOM 802 C CA . LYS A 1 96 ? 11.572 -6.557 -2.842 1.00 65.75 96 LYS A CA 1
ATOM 803 C C . LYS A 1 96 ? 10.786 -6.678 -4.144 1.00 65.75 96 LYS A C 1
ATOM 805 O O . LYS A 1 96 ? 10.872 -7.691 -4.813 1.00 65.75 96 LYS A O 1
ATOM 810 N N . PHE A 1 97 ? 10.122 -5.610 -4.578 1.00 65.56 97 PHE A N 1
ATOM 811 C CA . PHE A 1 97 ? 9.435 -5.564 -5.870 1.00 65.56 97 PHE A CA 1
ATOM 812 C C . PHE A 1 97 ? 10.376 -5.743 -7.072 1.00 65.56 97 PHE A C 1
ATOM 814 O O . PHE A 1 97 ? 9.985 -6.313 -8.084 1.00 65.56 97 PHE A O 1
ATOM 821 N N . HIS A 1 98 ? 11.612 -5.248 -6.986 1.00 63.94 98 HIS A N 1
ATOM 822 C CA . HIS A 1 98 ? 12.633 -5.399 -8.028 1.00 63.94 98 HIS A CA 1
ATOM 823 C C . HIS A 1 98 ? 13.340 -6.760 -7.988 1.00 63.94 98 HIS A C 1
ATOM 825 O O . HIS A 1 98 ? 14.006 -7.104 -8.961 1.00 63.94 98 HIS A O 1
ATOM 831 N N . THR A 1 99 ? 13.228 -7.509 -6.890 1.00 64.62 99 THR A N 1
ATOM 832 C CA . THR A 1 99 ? 13.846 -8.830 -6.707 1.00 64.62 99 THR A CA 1
ATOM 833 C C . THR A 1 99 ? 12.842 -9.978 -6.668 1.00 64.62 99 THR A C 1
ATOM 835 O O . THR A 1 99 ? 13.261 -11.133 -6.716 1.00 64.62 99 THR A O 1
ATOM 838 N N . CYS A 1 100 ? 11.537 -9.695 -6.632 1.00 57.91 100 CYS A N 1
ATOM 839 C CA . CYS A 1 100 ? 10.498 -10.694 -6.837 1.00 57.91 100 CYS A CA 1
ATOM 840 C C . CYS A 1 100 ? 10.685 -11.338 -8.217 1.00 57.91 100 CYS A C 1
ATOM 842 O O . CYS A 1 100 ? 10.567 -10.676 -9.249 1.00 57.91 100 CYS A O 1
ATOM 844 N N . SER A 1 101 ? 10.979 -12.636 -8.214 1.00 58.50 101 SER A N 1
ATOM 845 C CA . SER A 1 101 ? 10.950 -13.492 -9.396 1.00 58.50 101 SER A CA 1
ATOM 846 C C . SER A 1 101 ? 9.649 -14.283 -9.374 1.00 58.50 101 SER A C 1
ATOM 848 O O . SER A 1 101 ? 9.207 -14.754 -8.327 1.00 58.50 101 SER A O 1
ATOM 850 N N . GLN A 1 102 ? 8.996 -14.351 -10.525 1.00 51.38 102 GLN A N 1
ATOM 851 C CA . GLN A 1 102 ? 7.718 -15.027 -10.669 1.00 51.38 102 GLN A CA 1
ATOM 852 C C . GLN A 1 102 ? 7.922 -16.543 -10.731 1.00 51.38 102 GLN A C 1
ATOM 854 O O . GLN A 1 102 ? 8.863 -17.014 -11.369 1.00 51.38 102 GLN A O 1
ATOM 859 N N . SER A 1 103 ? 7.048 -17.294 -10.059 1.00 54.25 103 SER A N 1
ATOM 860 C CA . SER A 1 103 ? 7.021 -18.762 -10.121 1.00 54.25 103 SER A CA 1
ATOM 861 C C . SER A 1 103 ? 6.214 -19.231 -11.341 1.00 54.25 103 SER A C 1
ATOM 863 O O . SER A 1 103 ? 5.351 -18.496 -11.826 1.00 54.25 103 SER A O 1
ATOM 865 N N . GLU A 1 104 ? 6.485 -20.436 -11.852 1.00 43.38 104 GLU A N 1
ATOM 866 C CA . GLU A 1 104 ? 5.751 -21.001 -12.997 1.00 43.38 104 GLU A CA 1
ATOM 867 C C . GLU A 1 104 ? 4.232 -21.025 -12.734 1.00 43.38 104 GLU A C 1
ATOM 869 O O . GLU A 1 104 ? 3.773 -21.641 -11.774 1.00 43.38 104 GLU A O 1
ATOM 874 N N . GLY A 1 105 ? 3.455 -20.347 -13.593 1.00 56.47 105 GLY A N 1
ATOM 875 C CA . GLY A 1 105 ? 1.983 -20.362 -13.580 1.00 56.47 105 GLY A CA 1
ATOM 876 C C . GLY A 1 105 ? 1.281 -19.019 -13.332 1.00 56.47 105 GLY A C 1
ATOM 877 O O . GLY A 1 105 ? 0.060 -18.943 -13.462 1.00 56.47 105 GLY A O 1
ATOM 878 N N . GLU A 1 106 ? 1.995 -17.938 -13.017 1.00 53.59 106 GLU A N 1
ATOM 879 C CA . GLU A 1 106 ? 1.359 -16.627 -12.821 1.00 53.59 106 GLU A CA 1
ATOM 880 C C . GLU A 1 106 ? 1.170 -15.852 -14.149 1.00 53.59 106 GLU A C 1
ATOM 882 O O . GLU A 1 106 ? 2.114 -15.357 -14.759 1.00 53.59 106 GLU A O 1
ATOM 887 N N . ASN A 1 107 ? -0.088 -15.665 -14.567 1.00 61.88 107 ASN A N 1
ATOM 888 C CA . ASN A 1 107 ? -0.512 -15.011 -15.824 1.00 61.88 107 ASN A CA 1
ATOM 889 C C . ASN A 1 107 ? -0.300 -13.473 -15.900 1.00 61.88 107 ASN A C 1
ATOM 891 O O . ASN A 1 107 ? -0.872 -12.805 -16.761 1.00 61.88 107 ASN A O 1
ATOM 895 N N . LEU A 1 108 ? 0.494 -12.879 -15.001 1.00 61.00 108 LEU A N 1
ATOM 896 C CA . LEU A 1 108 ? 0.728 -11.423 -14.915 1.00 61.00 108 LEU A CA 1
ATOM 897 C C . LEU A 1 108 ? 2.116 -10.980 -15.426 1.00 61.00 108 LEU A C 1
ATOM 899 O O . LEU A 1 108 ? 2.381 -9.774 -15.474 1.00 61.00 108 LEU A O 1
ATOM 903 N N . TYR A 1 109 ? 2.976 -11.925 -15.840 1.00 69.12 109 TYR A N 1
ATOM 904 C CA . TYR A 1 109 ? 4.333 -11.667 -16.352 1.00 69.12 109 TYR A CA 1
ATOM 905 C C . TYR A 1 109 ? 4.344 -10.625 -17.474 1.00 69.12 109 TYR A C 1
ATOM 907 O O . TYR A 1 109 ? 5.039 -9.609 -17.407 1.00 69.12 109 TYR A O 1
ATOM 915 N N . ASP A 1 110 ? 3.520 -10.859 -18.494 1.00 73.56 110 ASP A N 1
ATOM 916 C CA . ASP A 1 110 ? 3.609 -10.146 -19.760 1.00 73.56 110 ASP A CA 1
ATOM 917 C C . ASP A 1 110 ? 3.256 -8.670 -19.621 1.00 73.56 110 ASP A C 1
ATOM 919 O O . ASP A 1 110 ? 3.942 -7.812 -20.178 1.00 73.56 110 ASP A O 1
ATOM 923 N N . SER A 1 111 ? 2.229 -8.353 -18.829 1.00 77.19 111 SER A N 1
ATOM 924 C CA . SER A 1 111 ? 1.859 -6.962 -18.563 1.00 77.19 111 SER A CA 1
ATOM 925 C C . SER A 1 111 ? 2.960 -6.251 -17.783 1.00 77.19 111 SER A C 1
ATOM 927 O O . SER A 1 111 ? 3.354 -5.146 -18.148 1.00 77.19 111 SER A O 1
ATOM 929 N N . PHE A 1 112 ? 3.501 -6.889 -16.742 1.00 77.62 112 PHE A N 1
ATOM 930 C CA . PHE A 1 112 ? 4.524 -6.272 -15.903 1.00 77.62 112 PHE A CA 1
ATOM 931 C C . PHE A 1 112 ? 5.829 -6.017 -16.667 1.00 77.62 112 PHE A C 1
ATOM 933 O O . PHE A 1 112 ? 6.394 -4.921 -16.604 1.00 77.62 112 PHE A O 1
ATOM 940 N N . VAL A 1 113 ? 6.296 -7.007 -17.429 1.00 81.25 113 VAL A N 1
ATOM 941 C CA . VAL A 1 113 ? 7.507 -6.882 -18.247 1.00 81.25 113 VAL A CA 1
ATOM 942 C C . VAL A 1 113 ? 7.295 -5.863 -19.364 1.00 81.25 113 VAL A C 1
ATOM 944 O O . VAL A 1 113 ? 8.172 -5.029 -19.596 1.00 81.25 113 VAL A O 1
ATOM 947 N N . ARG A 1 114 ? 6.120 -5.846 -20.007 1.00 86.00 114 ARG A N 1
ATOM 948 C CA . ARG A 1 114 ? 5.775 -4.826 -21.007 1.00 86.00 114 ARG A CA 1
ATOM 949 C C . ARG A 1 114 ? 5.859 -3.425 -20.409 1.00 86.00 114 ARG A C 1
ATOM 951 O O . ARG A 1 114 ? 6.507 -2.560 -20.995 1.00 86.00 114 ARG A O 1
ATOM 958 N N . ASP A 1 115 ? 5.257 -3.201 -19.248 1.00 83.75 115 ASP A N 1
ATOM 959 C CA . ASP A 1 115 ? 5.216 -1.877 -18.622 1.00 83.75 115 ASP A CA 1
ATOM 960 C C . ASP A 1 115 ? 6.622 -1.427 -18.181 1.00 83.75 115 ASP A C 1
ATOM 962 O O . ASP A 1 115 ? 6.985 -0.254 -18.315 1.00 83.75 115 ASP A O 1
ATOM 966 N N . ARG A 1 116 ? 7.472 -2.370 -17.746 1.00 84.00 116 ARG A N 1
ATOM 967 C CA . ARG A 1 116 ? 8.898 -2.120 -17.479 1.00 84.00 116 ARG A CA 1
ATOM 968 C C . ARG A 1 116 ? 9.681 -1.745 -18.728 1.00 84.00 116 ARG A C 1
ATOM 970 O O . ARG A 1 116 ? 10.500 -0.829 -18.657 1.00 84.00 116 ARG A O 1
ATOM 977 N N . ILE A 1 117 ? 9.427 -2.410 -19.852 1.00 84.31 117 ILE A N 1
ATOM 978 C CA . ILE A 1 117 ? 10.036 -2.078 -21.143 1.00 84.31 117 ILE A CA 1
ATOM 979 C C . ILE A 1 117 ? 9.634 -0.654 -21.548 1.00 84.31 117 ILE A C 1
ATOM 981 O O . ILE A 1 117 ? 10.506 0.180 -21.785 1.00 84.31 117 ILE A O 1
ATOM 985 N N . VAL A 1 118 ? 8.337 -0.331 -21.545 1.00 86.88 118 VAL A N 1
ATOM 986 C CA . VAL A 1 118 ? 7.834 0.992 -21.959 1.00 86.88 118 VAL A CA 1
ATOM 987 C C . VAL A 1 118 ? 8.418 2.116 -21.095 1.00 86.88 118 VAL A C 1
ATOM 989 O O . VAL A 1 118 ? 8.935 3.099 -21.629 1.00 86.88 118 VAL A O 1
ATOM 992 N N . CYS A 1 119 ? 8.402 1.966 -19.768 1.00 82.50 119 CYS A N 1
ATOM 993 C CA . CYS A 1 119 ? 8.938 2.975 -18.850 1.00 82.50 119 CYS A CA 1
ATOM 994 C C . CYS A 1 119 ? 10.477 3.044 -18.847 1.00 82.50 119 CYS A C 1
ATOM 996 O O . CYS A 1 119 ? 11.046 4.101 -18.568 1.00 82.50 119 CYS A O 1
ATOM 998 N N . GLY A 1 120 ? 11.156 1.926 -19.126 1.00 81.06 120 GLY A N 1
ATOM 999 C CA . GLY A 1 120 ? 12.611 1.787 -19.029 1.00 81.06 120 GLY A CA 1
ATOM 1000 C C . GLY A 1 120 ? 13.392 2.115 -20.306 1.00 81.06 120 GLY A C 1
ATOM 1001 O O . GLY A 1 120 ? 14.599 2.346 -20.229 1.00 81.06 120 GLY A O 1
ATOM 1002 N N . ILE A 1 121 ? 12.746 2.160 -21.476 1.00 86.19 121 ILE A N 1
ATOM 1003 C CA . ILE A 1 121 ? 13.409 2.451 -22.758 1.00 86.19 121 ILE A CA 1
ATOM 1004 C C . ILE A 1 121 ? 14.000 3.859 -22.773 1.00 86.19 121 ILE A C 1
ATOM 1006 O O . ILE A 1 121 ? 13.289 4.842 -22.605 1.00 86.19 121 ILE A O 1
ATOM 1010 N N . LEU A 1 122 ? 15.290 3.973 -23.086 1.00 86.25 122 LEU A N 1
ATOM 1011 C CA . LEU A 1 122 ? 15.998 5.260 -23.168 1.00 86.25 122 LEU A CA 1
ATOM 1012 C C . LEU A 1 122 ? 15.656 6.089 -24.420 1.00 86.25 122 LEU A C 1
ATOM 1014 O O . LEU A 1 122 ? 15.977 7.268 -24.483 1.00 86.25 122 LEU A O 1
ATOM 1018 N N . SER A 1 123 ? 15.070 5.470 -25.446 1.00 88.75 123 SER A N 1
ATOM 1019 C CA . SER A 1 123 ? 14.796 6.106 -26.737 1.00 88.75 123 SER A CA 1
ATOM 1020 C C . SER A 1 123 ? 13.372 6.658 -26.780 1.00 88.75 123 SER A C 1
ATOM 1022 O O . SER A 1 123 ? 12.439 5.892 -27.018 1.00 88.75 123 SER A O 1
ATOM 1024 N N . ASP A 1 124 ? 13.212 7.974 -26.656 1.00 91.00 124 ASP A N 1
ATOM 1025 C CA . ASP A 1 124 ? 11.893 8.630 -26.632 1.00 91.00 124 ASP A CA 1
ATOM 1026 C C . ASP A 1 124 ? 11.040 8.309 -27.869 1.00 91.00 124 ASP A C 1
ATOM 1028 O O . ASP A 1 124 ? 9.867 7.986 -27.733 1.00 91.00 124 ASP A O 1
ATOM 1032 N N . ASN A 1 125 ? 11.647 8.242 -29.061 1.00 91.31 125 ASN A N 1
ATOM 1033 C CA . ASN A 1 125 ? 10.943 7.855 -30.295 1.00 91.31 125 ASN A CA 1
ATOM 1034 C C . ASN A 1 125 ? 10.329 6.443 -30.235 1.00 91.31 125 ASN A C 1
ATOM 1036 O O . ASN A 1 125 ? 9.254 6.193 -30.774 1.00 91.31 125 ASN A O 1
ATOM 1040 N N . VAL A 1 126 ? 11.020 5.495 -29.592 1.00 91.06 126 VAL A N 1
ATOM 1041 C CA . VAL A 1 126 ? 10.525 4.114 -29.452 1.00 91.06 126 VAL A CA 1
ATOM 1042 C C . VAL A 1 126 ? 9.446 4.074 -28.376 1.00 91.06 126 VAL A C 1
ATOM 1044 O O . VAL A 1 126 ? 8.425 3.417 -28.557 1.00 91.06 126 VAL A O 1
ATOM 1047 N N . ARG A 1 127 ? 9.632 4.833 -27.291 1.00 92.75 127 ARG A N 1
ATOM 1048 C CA . ARG A 1 127 ? 8.640 4.980 -26.227 1.00 92.75 127 ARG A CA 1
ATOM 1049 C C . ARG A 1 127 ? 7.330 5.574 -26.746 1.00 92.75 127 ARG A C 1
ATOM 1051 O O . ARG A 1 127 ? 6.278 5.007 -26.479 1.00 92.75 127 ARG A O 1
ATOM 1058 N N . GLU A 1 128 ? 7.383 6.654 -27.525 1.00 93.19 128 GLU A N 1
ATOM 1059 C CA . GLU A 1 128 ? 6.199 7.263 -28.144 1.00 93.19 128 GLU A CA 1
ATOM 1060 C C . GLU A 1 128 ? 5.465 6.253 -29.035 1.00 93.19 128 GLU A C 1
ATOM 1062 O O . GLU A 1 128 ? 4.248 6.096 -28.945 1.00 93.19 128 GLU A O 1
ATOM 1067 N N . ARG A 1 129 ? 6.214 5.509 -29.859 1.00 93.19 129 ARG A N 1
ATOM 1068 C CA . ARG A 1 129 ? 5.647 4.491 -30.748 1.00 93.19 129 ARG A CA 1
ATOM 1069 C C . ARG A 1 129 ? 4.964 3.355 -29.984 1.00 93.19 129 ARG A C 1
ATOM 1071 O O . ARG A 1 129 ? 3.911 2.902 -30.418 1.00 93.19 129 ARG A O 1
ATOM 1078 N N . LEU A 1 130 ? 5.538 2.910 -28.866 1.00 91.12 130 LEU A N 1
ATOM 1079 C CA . LEU A 1 130 ? 4.932 1.897 -27.996 1.00 91.12 130 LEU A CA 1
ATOM 1080 C C . LEU A 1 130 ? 3.651 2.415 -27.329 1.00 91.12 130 LEU A C 1
ATOM 1082 O O . LEU A 1 130 ? 2.648 1.710 -27.330 1.00 91.12 130 LEU A O 1
ATOM 1086 N N . LEU A 1 131 ? 3.662 3.653 -26.822 1.00 91.69 131 LEU A N 1
ATOM 1087 C CA . LEU A 1 131 ? 2.509 4.281 -26.159 1.00 91.69 131 LEU A CA 1
ATOM 1088 C C . LEU A 1 131 ? 1.346 4.595 -27.111 1.00 91.69 131 LEU A C 1
ATOM 1090 O O . LEU A 1 131 ? 0.214 4.748 -26.663 1.00 91.69 131 LEU A O 1
ATOM 1094 N N . ARG A 1 132 ? 1.604 4.686 -28.420 1.00 94.56 132 ARG A N 1
ATOM 1095 C CA . ARG A 1 132 ? 0.562 4.901 -29.435 1.00 94.56 132 ARG A CA 1
ATOM 1096 C C . ARG A 1 132 ? -0.301 3.654 -29.681 1.00 94.56 132 ARG A C 1
ATOM 1098 O O . ARG A 1 132 ? -1.366 3.770 -30.280 1.00 94.56 132 ARG A O 1
ATOM 1105 N N . ILE A 1 133 ? 0.145 2.468 -29.265 1.00 89.06 133 ILE A N 1
ATOM 1106 C CA . ILE A 1 133 ? -0.559 1.209 -29.531 1.00 89.06 133 ILE A CA 1
ATOM 1107 C C . ILE A 1 133 ? -1.543 0.924 -28.383 1.00 89.06 133 ILE A C 1
ATOM 1109 O O . ILE A 1 133 ? -1.083 0.702 -27.265 1.00 89.06 133 ILE A O 1
ATOM 1113 N N . PRO A 1 134 ? -2.868 0.883 -28.640 1.00 78.81 134 PRO A N 1
ATOM 1114 C CA . PRO A 1 134 ? -3.873 0.695 -27.589 1.00 78.81 134 PRO A CA 1
ATOM 1115 C C . PRO A 1 134 ? -3.803 -0.699 -26.942 1.00 78.81 134 PRO A C 1
ATOM 1117 O O . PRO A 1 134 ? -3.772 -0.799 -25.720 1.00 78.81 134 PRO A O 1
ATOM 1120 N N . ASP A 1 135 ? -3.660 -1.763 -27.742 1.00 85.62 135 ASP A N 1
ATOM 1121 C CA . ASP A 1 135 ? -3.543 -3.151 -27.261 1.00 85.62 135 ASP A CA 1
ATOM 1122 C C . ASP A 1 135 ? -2.100 -3.660 -27.368 1.00 85.62 135 ASP A C 1
ATOM 1124 O O . ASP A 1 135 ? -1.767 -4.571 -28.149 1.00 85.62 135 ASP A O 1
ATOM 1128 N N . LEU A 1 136 ? -1.205 -3.006 -26.626 1.00 87.25 136 LEU A N 1
ATOM 1129 C CA . LEU A 1 136 ? 0.203 -3.378 -26.580 1.00 87.25 136 LEU A CA 1
ATOM 1130 C C . LEU A 1 136 ? 0.380 -4.658 -25.749 1.00 87.25 136 LEU A C 1
ATOM 1132 O O . LEU A 1 136 ? 0.114 -4.678 -24.549 1.00 87.25 136 LEU A O 1
ATOM 1136 N N . THR A 1 137 ? 0.869 -5.725 -26.377 1.00 90.44 137 THR A N 1
ATOM 1137 C CA . THR A 1 137 ? 1.262 -6.974 -25.703 1.00 90.44 137 THR A CA 1
ATOM 1138 C C . THR A 1 137 ? 2.774 -7.004 -25.481 1.00 90.44 137 THR A C 1
ATOM 1140 O O . THR A 1 137 ? 3.507 -6.222 -26.094 1.00 90.44 137 THR A O 1
ATOM 1143 N N . LEU A 1 138 ? 3.263 -7.910 -24.627 1.00 85.88 138 LEU A N 1
ATOM 1144 C CA . LEU A 1 138 ? 4.703 -8.089 -24.425 1.00 85.88 138 LEU A CA 1
ATOM 1145 C C . LEU A 1 138 ? 5.423 -8.465 -25.730 1.00 85.88 138 LEU A C 1
ATOM 1147 O O . LEU A 1 138 ? 6.441 -7.870 -26.065 1.00 85.88 138 LEU A O 1
ATOM 1151 N N . ALA A 1 139 ? 4.871 -9.400 -26.505 1.00 87.44 139 ALA A N 1
ATOM 1152 C CA . ALA A 1 139 ? 5.451 -9.782 -27.793 1.00 87.44 139 ALA A CA 1
ATOM 1153 C C . ALA A 1 139 ? 5.587 -8.573 -28.738 1.00 87.44 139 ALA A C 1
ATOM 1155 O O . ALA A 1 139 ? 6.673 -8.297 -29.244 1.00 87.44 139 ALA A O 1
ATOM 1156 N N . LYS A 1 140 ? 4.520 -7.767 -28.877 1.00 90.56 140 LYS A N 1
ATOM 1157 C CA . LYS A 1 140 ? 4.542 -6.550 -29.705 1.00 90.56 140 LYS A CA 1
ATOM 1158 C C . LYS A 1 140 ? 5.583 -5.540 -29.219 1.00 90.56 140 LYS A C 1
ATOM 1160 O O . 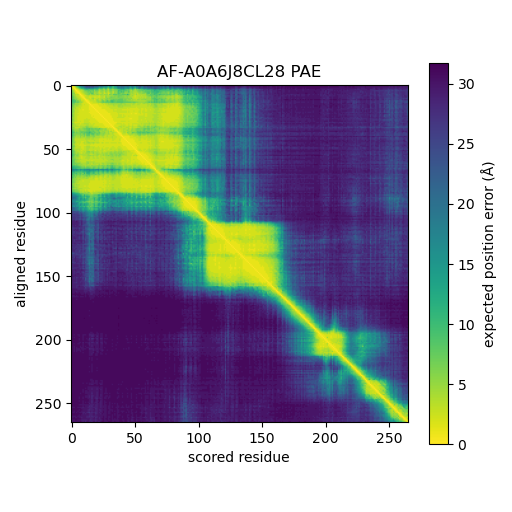LYS A 1 140 ? 6.232 -4.897 -30.041 1.00 90.56 140 LYS A O 1
ATOM 1165 N N . SER A 1 141 ? 5.745 -5.373 -27.903 1.00 88.62 141 SER A N 1
ATOM 1166 C CA . SER A 1 141 ? 6.730 -4.430 -27.366 1.00 88.62 141 SER A CA 1
ATOM 1167 C C . SER A 1 141 ? 8.166 -4.888 -27.631 1.00 88.62 141 SER A C 1
ATOM 1169 O O . SER A 1 141 ? 8.992 -4.071 -28.037 1.00 88.62 141 SER A O 1
ATOM 1171 N N . ILE A 1 142 ? 8.448 -6.189 -27.501 1.00 90.56 142 ILE A N 1
ATOM 1172 C CA . ILE A 1 142 ? 9.747 -6.787 -27.841 1.00 90.56 142 ILE A CA 1
ATOM 1173 C C . ILE A 1 142 ? 10.051 -6.615 -29.333 1.00 90.56 142 ILE A C 1
ATOM 1175 O O . ILE A 1 142 ? 11.146 -6.169 -29.683 1.00 90.56 142 ILE A O 1
ATOM 1179 N N . ASP A 1 143 ? 9.090 -6.911 -30.208 1.00 94.19 143 ASP A N 1
ATOM 1180 C CA . ASP A 1 143 ? 9.279 -6.818 -31.658 1.00 94.19 143 ASP A CA 1
ATOM 1181 C C . ASP A 1 143 ? 9.563 -5.383 -32.108 1.00 94.19 143 ASP A C 1
ATOM 1183 O O . ASP A 1 143 ? 10.470 -5.146 -32.905 1.00 94.19 143 ASP A O 1
ATOM 1187 N N . ILE A 1 144 ? 8.851 -4.398 -31.553 1.00 94.31 144 ILE A N 1
ATOM 1188 C CA . ILE A 1 144 ? 9.076 -2.977 -31.859 1.00 94.31 144 ILE A CA 1
ATOM 1189 C C . ILE A 1 144 ? 10.462 -2.519 -31.393 1.00 94.31 144 ILE A C 1
ATOM 1191 O O . ILE A 1 144 ? 11.126 -1.755 -32.105 1.00 94.31 144 ILE A O 1
ATOM 1195 N N . CYS A 1 145 ? 10.914 -2.981 -30.225 1.00 93.94 145 CYS A N 1
ATOM 1196 C CA . CYS A 1 145 ? 12.258 -2.701 -29.727 1.00 93.94 145 CYS A CA 1
ATOM 1197 C C . CYS A 1 145 ? 13.327 -3.287 -30.651 1.00 93.94 145 CYS A C 1
ATOM 1199 O O . CYS A 1 145 ? 14.181 -2.541 -31.130 1.00 93.94 145 CYS A O 1
ATOM 1201 N N . ARG A 1 146 ? 13.229 -4.581 -30.980 1.00 93.75 146 ARG A N 1
ATOM 1202 C CA . ARG A 1 146 ? 14.172 -5.268 -31.877 1.00 93.75 146 ARG A CA 1
ATOM 1203 C C . ARG A 1 146 ? 14.192 -4.647 -33.268 1.00 93.75 146 ARG A C 1
ATOM 1205 O O . ARG A 1 146 ? 15.261 -4.363 -33.797 1.00 93.75 146 ARG A O 1
ATOM 1212 N N . ALA A 1 147 ? 13.024 -4.364 -33.842 1.00 93.81 147 ALA A N 1
ATOM 1213 C CA . ALA A 1 147 ? 12.927 -3.687 -35.131 1.00 93.81 147 ALA A CA 1
ATOM 1214 C C . ALA A 1 147 ? 13.605 -2.311 -35.086 1.00 93.81 147 ALA A C 1
ATOM 1216 O O . ALA A 1 147 ? 14.356 -1.964 -35.992 1.00 93.81 147 A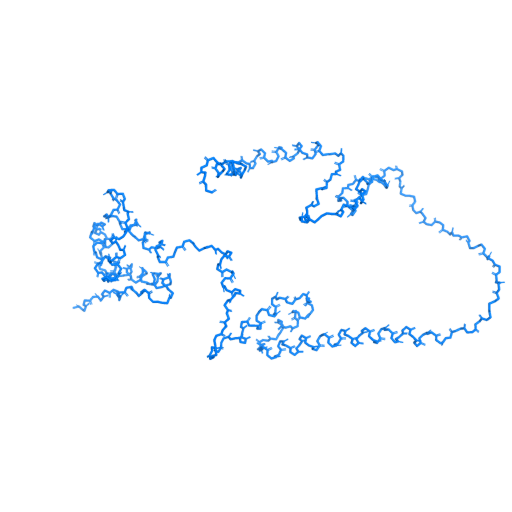LA A O 1
ATOM 1217 N N . SER A 1 148 ? 13.418 -1.550 -34.002 1.00 93.44 148 SER A N 1
ATOM 1218 C CA . SER A 1 148 ? 14.076 -0.249 -33.828 1.00 93.44 148 SER A CA 1
ATOM 1219 C C . SER A 1 148 ? 15.596 -0.364 -33.689 1.00 93.44 148 SER A C 1
ATOM 1221 O O . SER A 1 148 ? 16.319 0.512 -34.166 1.00 93.44 148 SER A O 1
ATOM 1223 N N . GLU A 1 149 ? 16.100 -1.415 -33.042 1.00 91.94 149 GLU A N 1
ATOM 1224 C CA . GLU A 1 149 ? 17.536 -1.701 -32.935 1.00 91.94 149 GLU A CA 1
ATOM 1225 C C . GLU A 1 149 ? 18.137 -2.061 -34.297 1.00 91.94 149 GLU A C 1
ATOM 1227 O O . GLU A 1 149 ? 19.127 -1.451 -34.709 1.00 91.94 149 GLU A O 1
ATOM 1232 N N . VAL A 1 150 ? 17.491 -2.971 -35.031 1.00 93.38 150 VAL A N 1
ATOM 1233 C CA . VAL A 1 150 ? 17.903 -3.386 -36.378 1.00 93.38 150 VAL A CA 1
ATOM 1234 C C . VAL A 1 150 ? 17.880 -2.202 -37.341 1.00 93.38 150 VAL A C 1
ATOM 1236 O O . VAL A 1 150 ? 18.875 -1.948 -38.016 1.00 93.38 150 VAL A O 1
ATOM 1239 N N . SER A 1 151 ? 16.803 -1.411 -37.362 1.00 91.19 151 SER A N 1
ATOM 1240 C CA . SER A 1 151 ? 16.724 -0.220 -38.215 1.00 91.19 151 SER A CA 1
ATOM 1241 C C . SER A 1 151 ? 17.809 0.800 -37.873 1.00 91.19 151 SER A C 1
ATOM 1243 O O . SER A 1 151 ? 18.406 1.380 -38.775 1.00 91.19 151 SER A O 1
ATOM 1245 N N . LYS A 1 152 ? 18.132 1.001 -36.586 1.00 90.19 152 LYS A N 1
ATOM 1246 C CA . LYS A 1 152 ? 19.250 1.874 -36.187 1.00 90.19 152 LYS A CA 1
ATOM 1247 C C . LYS A 1 152 ? 20.597 1.355 -36.689 1.00 90.19 152 LYS A C 1
ATOM 1249 O O . LYS A 1 152 ? 21.458 2.169 -37.010 1.00 90.19 152 LYS A O 1
ATOM 1254 N N . GLN A 1 153 ? 20.801 0.040 -36.739 1.00 89.31 153 GLN A N 1
ATOM 1255 C CA . GLN A 1 153 ? 22.025 -0.553 -37.276 1.00 89.31 153 GLN A CA 1
ATOM 1256 C C . GLN A 1 153 ? 22.095 -0.418 -38.801 1.00 89.31 153 GLN A C 1
ATOM 1258 O O . GLN A 1 153 ? 23.105 0.046 -39.318 1.00 89.31 153 GLN A O 1
ATOM 1263 N N . GLN A 1 154 ? 21.007 -0.732 -39.505 1.00 90.81 154 GLN A N 1
ATOM 1264 C CA . GLN A 1 154 ? 20.913 -0.597 -40.961 1.00 90.81 154 GLN A CA 1
ATOM 1265 C C . GLN A 1 154 ? 21.108 0.851 -41.413 1.00 90.81 154 GLN A C 1
ATOM 1267 O O . GLN A 1 154 ? 21.838 1.099 -42.366 1.00 90.81 154 GLN A O 1
ATOM 1272 N N . LEU A 1 155 ? 20.529 1.820 -40.695 1.00 87.75 155 LEU A N 1
ATOM 1273 C CA . LEU A 1 155 ? 20.736 3.240 -40.981 1.00 87.75 155 LEU A CA 1
ATOM 1274 C C . LEU A 1 155 ? 22.207 3.641 -40.863 1.00 87.75 155 LEU A C 1
ATOM 1276 O O . LEU A 1 155 ? 22.680 4.408 -41.693 1.00 87.75 155 LEU A O 1
ATOM 1280 N N . LYS A 1 156 ? 22.949 3.110 -39.881 1.00 87.31 156 LYS A N 1
ATOM 1281 C CA . LYS A 1 156 ? 24.392 3.373 -39.777 1.00 87.31 156 LYS A CA 1
ATOM 1282 C C . LYS A 1 156 ? 25.128 2.865 -41.012 1.00 87.31 156 LYS A C 1
ATOM 1284 O O . LYS A 1 156 ? 25.833 3.660 -41.621 1.00 87.31 156 LYS A O 1
ATOM 1289 N N . SER A 1 157 ? 24.892 1.616 -41.417 1.00 83.00 157 SER A N 1
ATOM 1290 C CA . SER A 1 157 ? 25.509 1.034 -42.616 1.00 83.00 157 SER A CA 1
ATOM 1291 C C . SER A 1 157 ? 25.162 1.819 -43.882 1.00 83.00 157 SER A C 1
ATOM 1293 O O . SER A 1 157 ? 26.066 2.193 -44.613 1.00 83.00 157 SER A O 1
ATOM 1295 N N . ILE A 1 158 ? 23.894 2.200 -44.080 1.00 83.88 158 ILE A N 1
ATOM 1296 C CA . ILE A 1 158 ? 23.477 3.036 -45.220 1.00 83.88 158 ILE A CA 1
ATOM 1297 C C . ILE A 1 158 ? 24.223 4.380 -45.216 1.00 83.88 158 ILE A C 1
ATOM 1299 O O . ILE A 1 158 ? 24.779 4.782 -46.233 1.00 83.88 158 ILE A O 1
ATOM 1303 N N . THR A 1 159 ? 24.309 5.058 -44.066 1.00 77.62 159 THR A N 1
ATOM 1304 C CA . THR A 1 159 ? 25.030 6.342 -43.971 1.00 77.62 159 THR A CA 1
ATOM 1305 C C . THR A 1 159 ? 26.555 6.218 -44.061 1.00 77.62 159 THR A C 1
ATOM 1307 O O . THR A 1 159 ? 27.246 7.209 -44.313 1.00 77.62 159 THR A O 1
ATOM 1310 N N . GLU A 1 160 ? 27.106 5.035 -43.798 1.00 68.12 160 GLU A N 1
ATOM 1311 C CA . GLU A 1 160 ? 28.528 4.728 -43.959 1.00 68.12 160 GLU A CA 1
ATOM 1312 C C . GLU A 1 160 ? 28.841 4.387 -45.424 1.00 68.12 160 GLU A C 1
ATOM 1314 O O . GLU A 1 160 ? 29.819 4.907 -45.961 1.00 68.12 160 GLU A O 1
ATOM 1319 N N . ASP A 1 161 ? 27.967 3.645 -46.105 1.00 60.12 161 ASP A N 1
ATOM 1320 C CA . ASP A 1 161 ? 28.081 3.298 -47.525 1.00 60.12 161 ASP A CA 1
ATOM 1321 C C . ASP A 1 161 ? 27.848 4.506 -48.451 1.00 60.12 161 ASP A C 1
ATOM 1323 O O . ASP A 1 161 ? 28.541 4.683 -49.453 1.00 60.12 161 ASP A O 1
ATOM 1327 N N . GLU A 1 162 ? 26.962 5.437 -48.088 1.00 56.69 162 GLU A N 1
ATOM 1328 C CA . GLU A 1 162 ? 26.830 6.718 -48.800 1.00 56.69 162 GLU A CA 1
ATOM 1329 C C . GLU A 1 162 ? 28.145 7.525 -48.802 1.00 56.69 162 GLU A C 1
ATOM 1331 O O . GLU A 1 162 ? 28.447 8.242 -49.762 1.00 56.69 162 GLU A O 1
ATOM 1336 N N . LYS A 1 163 ? 28.985 7.380 -47.765 1.00 55.88 163 LYS A N 1
ATOM 1337 C CA . LYS A 1 163 ? 30.305 8.033 -47.708 1.00 55.88 163 LYS A CA 1
ATOM 1338 C C . LYS A 1 163 ? 31.355 7.314 -48.555 1.00 55.88 163 LYS A C 1
ATOM 1340 O O . LYS A 1 163 ? 32.286 7.975 -49.016 1.00 55.88 163 LYS A O 1
ATOM 1345 N N . THR A 1 164 ? 31.231 6.004 -48.774 1.00 56.56 164 THR A N 1
ATOM 1346 C CA . THR A 1 164 ? 32.182 5.226 -49.587 1.00 56.56 164 THR A CA 1
ATOM 1347 C C . THR A 1 164 ? 31.888 5.347 -51.083 1.00 56.56 164 THR A C 1
ATOM 1349 O O . THR A 1 164 ? 32.820 5.465 -51.876 1.00 56.56 164 THR A O 1
ATOM 1352 N N . VAL A 1 165 ? 30.617 5.439 -51.491 1.00 53.41 165 VAL A N 1
ATOM 1353 C CA . VAL A 1 165 ? 30.235 5.600 -52.909 1.00 53.41 165 VAL A CA 1
ATOM 1354 C C . VAL A 1 165 ? 30.551 7.009 -53.434 1.00 53.41 165 VAL A C 1
ATOM 1356 O O . VAL A 1 165 ? 30.986 7.167 -54.577 1.00 53.41 165 VAL A O 1
ATOM 1359 N N . HIS A 1 166 ? 30.449 8.047 -52.596 1.00 52.06 166 HIS A N 1
ATOM 1360 C CA . HIS A 1 166 ? 30.896 9.400 -52.959 1.00 52.06 166 HIS A CA 1
ATOM 1361 C C . HIS A 1 166 ? 32.426 9.571 -53.014 1.00 52.06 166 HIS A C 1
ATOM 1363 O O . HIS A 1 166 ? 32.901 10.636 -53.414 1.00 52.06 166 HIS A O 1
ATOM 1369 N N . ALA A 1 167 ? 33.210 8.539 -52.676 1.00 54.59 167 ALA A N 1
ATOM 1370 C CA . ALA A 1 167 ? 34.669 8.577 -52.763 1.00 54.59 167 ALA A CA 1
ATOM 1371 C C . ALA A 1 167 ? 35.222 8.287 -54.175 1.00 54.59 167 ALA A C 1
ATOM 1373 O O . ALA A 1 167 ? 36.420 8.453 -54.400 1.00 54.59 167 ALA A O 1
ATOM 1374 N N . ILE A 1 168 ? 34.383 7.926 -55.157 1.00 56.53 168 ILE A N 1
ATOM 1375 C CA . ILE A 1 168 ? 34.805 7.755 -56.558 1.00 56.53 168 ILE A CA 1
ATOM 1376 C C . ILE A 1 168 ? 34.390 8.981 -57.370 1.00 56.53 168 ILE A C 1
ATOM 1378 O O . ILE A 1 168 ? 33.380 8.985 -58.068 1.00 56.53 168 ILE A O 1
ATOM 1382 N N . ARG A 1 169 ? 35.182 10.047 -57.252 1.00 54.72 169 ARG A N 1
ATOM 1383 C CA . ARG A 1 169 ? 35.535 10.996 -58.325 1.00 54.72 169 ARG A CA 1
ATOM 1384 C C . ARG A 1 169 ? 36.256 12.174 -57.691 1.00 54.72 169 ARG A C 1
ATOM 1386 O O . ARG A 1 169 ? 35.629 13.080 -57.147 1.00 54.72 169 ARG A O 1
ATOM 1393 N N . LYS A 1 170 ? 37.577 12.175 -57.848 1.00 45.12 170 LYS A N 1
ATOM 1394 C CA . LYS A 1 170 ? 38.323 13.248 -58.519 1.00 45.12 170 LYS A CA 1
ATOM 1395 C C . LYS A 1 170 ? 39.791 12.832 -58.600 1.00 45.12 170 LYS A C 1
ATOM 1397 O O . LYS A 1 170 ? 40.611 13.251 -57.790 1.00 45.12 170 LYS A O 1
ATOM 1402 N N . ASP A 1 171 ? 40.113 12.081 -59.650 1.00 51.12 171 ASP A N 1
ATOM 1403 C CA . ASP A 1 171 ? 41.444 12.124 -60.248 1.00 51.12 171 ASP A CA 1
ATOM 1404 C C . ASP A 1 171 ? 41.647 13.522 -60.840 1.00 51.12 171 ASP A C 1
ATOM 1406 O O . ASP A 1 171 ? 41.452 13.768 -62.028 1.00 51.12 171 ASP A O 1
ATOM 1410 N N . TYR A 1 172 ? 41.993 14.484 -59.993 1.00 47.12 172 TYR A N 1
ATOM 1411 C CA . TYR A 1 172 ? 42.653 15.692 -60.452 1.00 47.12 172 TYR A CA 1
ATOM 1412 C C . TYR A 1 172 ? 44.056 15.657 -59.888 1.00 47.12 172 TYR A C 1
ATOM 1414 O O . TYR A 1 172 ? 44.264 15.757 -58.680 1.00 47.12 172 TYR A O 1
ATOM 1422 N N . LYS A 1 173 ? 44.999 15.487 -60.821 1.00 46.53 173 LYS A N 1
ATOM 1423 C CA . LYS A 1 173 ? 46.436 15.692 -60.664 1.00 46.53 173 LYS A CA 1
ATOM 1424 C C . LYS A 1 173 ? 46.709 16.710 -59.562 1.00 46.53 173 LYS A C 1
ATOM 1426 O O . LYS A 1 173 ? 46.145 17.807 -59.589 1.00 46.53 173 LYS A O 1
ATOM 1431 N N . SER A 1 174 ? 47.614 16.361 -58.652 1.00 50.00 174 SER A N 1
ATOM 1432 C CA . SER A 1 174 ? 48.224 17.263 -57.680 1.00 50.00 174 SER A CA 1
ATOM 1433 C C . SER A 1 174 ? 49.012 18.362 -58.407 1.00 50.00 174 SER A C 1
ATOM 1435 O O . SER A 1 174 ? 50.238 18.367 -58.456 1.00 50.00 174 SER A O 1
ATOM 1437 N N . GLY A 1 175 ? 48.297 19.289 -59.035 1.00 44.78 175 GLY A N 1
ATOM 1438 C CA . GLY A 1 175 ? 48.827 20.553 -59.491 1.00 44.78 175 GLY A CA 1
ATOM 1439 C C . GLY A 1 175 ? 48.896 21.460 -58.280 1.00 44.78 175 GLY A C 1
ATOM 1440 O O . GLY A 1 175 ? 47.866 21.874 -57.748 1.00 44.78 175 GLY A O 1
ATOM 1441 N N . HIS A 1 176 ? 50.111 21.753 -57.838 1.00 53.69 176 HIS A N 1
ATOM 1442 C CA . HIS A 1 176 ? 50.386 22.822 -56.896 1.00 53.69 176 HIS A CA 1
ATOM 1443 C C . HIS A 1 176 ? 49.864 24.132 -57.512 1.00 53.69 176 HIS A C 1
ATOM 1445 O O . HIS A 1 176 ? 50.521 24.741 -58.353 1.00 53.69 176 HIS A O 1
ATOM 1451 N N . LYS A 1 177 ? 48.630 24.531 -57.177 1.00 47.41 177 LYS A N 1
ATOM 1452 C CA . LYS A 1 177 ? 48.100 25.839 -57.567 1.00 47.41 177 LYS A CA 1
ATOM 1453 C C . LYS A 1 177 ? 48.504 26.860 -56.506 1.00 47.41 177 LYS A C 1
ATOM 1455 O O . LYS A 1 177 ? 48.302 26.603 -55.317 1.00 47.41 177 LYS A O 1
ATOM 1460 N N . PRO A 1 178 ? 49.082 28.002 -56.913 1.00 50.00 178 PRO A N 1
ATOM 1461 C CA . PRO A 1 178 ? 49.559 29.003 -55.982 1.00 50.00 178 PRO A CA 1
ATOM 1462 C C . PRO A 1 178 ? 48.392 29.548 -55.164 1.00 50.00 178 PRO A C 1
ATOM 1464 O O . PRO A 1 178 ? 47.278 29.740 -55.655 1.00 50.00 178 PRO A O 1
ATOM 1467 N N . ARG A 1 179 ? 48.676 29.775 -53.884 1.00 47.19 179 ARG A N 1
ATOM 1468 C CA . ARG A 1 179 ? 47.755 30.306 -52.886 1.00 47.19 179 ARG A CA 1
ATOM 1469 C C . ARG A 1 179 ? 47.256 31.681 -53.340 1.00 47.19 179 ARG A C 1
ATOM 1471 O O . ARG A 1 179 ? 47.913 32.691 -53.102 1.00 47.19 179 ARG A O 1
ATOM 1478 N N . VAL A 1 180 ? 46.090 31.729 -53.981 1.00 49.94 180 VAL A N 1
ATOM 1479 C CA . VAL A 1 180 ? 45.377 32.990 -54.202 1.00 49.94 180 VAL A CA 1
ATOM 1480 C C . VAL A 1 180 ? 44.967 33.496 -52.822 1.00 49.94 180 VAL A C 1
ATOM 1482 O O . VAL A 1 180 ? 44.228 32.828 -52.096 1.00 49.94 180 VAL A O 1
ATOM 1485 N N . LYS A 1 181 ? 45.508 34.651 -52.422 1.00 49.97 181 LYS A N 1
ATOM 1486 C CA . LYS A 1 181 ? 45.116 35.356 -51.199 1.00 49.97 181 LYS A CA 1
ATOM 1487 C C . LYS A 1 181 ? 43.650 35.768 -51.338 1.00 49.97 181 LYS A C 1
ATOM 1489 O O . LYS A 1 181 ? 43.352 36.840 -51.851 1.00 49.97 181 LYS A O 1
ATOM 1494 N N . HIS A 1 182 ? 42.735 34.920 -50.878 1.00 47.38 182 HIS A N 1
ATOM 1495 C CA . HIS A 1 182 ? 41.368 35.345 -50.620 1.00 47.38 182 HIS A CA 1
ATOM 1496 C C . HIS A 1 182 ? 41.422 36.384 -49.498 1.00 47.38 182 HIS A C 1
ATOM 1498 O O . HIS A 1 182 ? 41.786 36.064 -48.364 1.00 47.38 182 HIS A O 1
ATOM 1504 N N . GLN A 1 183 ? 41.101 37.636 -49.824 1.00 55.56 183 GLN A N 1
ATOM 1505 C CA . GLN A 1 183 ? 40.789 38.649 -48.825 1.00 55.56 183 GLN A CA 1
ATOM 1506 C C . GLN A 1 183 ? 39.559 38.158 -48.065 1.00 55.56 183 GLN A C 1
ATOM 1508 O O . GLN A 1 183 ? 38.431 38.202 -48.554 1.00 55.56 183 GLN A O 1
ATOM 1513 N N . TYR A 1 184 ? 39.801 37.610 -46.880 1.00 40.69 184 TYR A N 1
ATOM 1514 C CA . TYR A 1 184 ? 38.758 37.303 -45.925 1.00 40.69 184 TYR A CA 1
ATOM 1515 C C . TYR A 1 184 ? 38.080 38.629 -45.574 1.00 40.69 184 TYR A C 1
ATOM 1517 O O . TYR A 1 184 ? 38.700 39.495 -44.955 1.00 40.69 184 TYR A O 1
ATOM 1525 N N . LYS A 1 185 ? 36.823 38.815 -46.000 1.00 46.78 185 LYS A N 1
ATOM 1526 C CA . LYS A 1 185 ? 35.963 39.817 -45.374 1.00 46.78 185 LYS A CA 1
ATOM 1527 C C . LYS A 1 185 ? 35.750 39.354 -43.950 1.00 46.78 185 LYS A C 1
ATOM 1529 O O . LYS A 1 185 ? 34.985 38.436 -43.664 1.00 46.78 185 LYS A O 1
ATOM 1534 N N . ASP A 1 186 ? 36.512 39.991 -43.088 1.00 45.81 186 ASP A N 1
ATOM 1535 C CA . ASP A 1 186 ? 36.525 39.780 -41.670 1.00 45.81 186 ASP A CA 1
ATOM 1536 C C . ASP A 1 186 ? 35.197 40.228 -41.074 1.00 45.81 186 ASP A C 1
ATOM 1538 O O . ASP A 1 186 ? 35.013 41.375 -40.692 1.00 45.81 186 ASP A O 1
ATOM 1542 N N . SER A 1 187 ? 34.236 39.312 -41.020 1.00 49.47 187 SER A N 1
ATOM 1543 C CA . SER A 1 187 ? 33.063 39.469 -40.162 1.00 49.47 187 SER A CA 1
ATOM 1544 C C . SER A 1 187 ? 33.381 38.957 -38.757 1.00 49.47 187 SER A C 1
ATOM 1546 O O . SER A 1 187 ? 32.580 38.256 -38.140 1.00 49.47 187 SER A O 1
ATOM 1548 N N . ARG A 1 188 ? 34.555 39.314 -38.218 1.00 50.00 188 ARG A N 1
ATOM 1549 C CA . ARG A 1 188 ? 34.688 39.538 -36.781 1.00 50.00 188 ARG A CA 1
ATOM 1550 C C . ARG A 1 188 ? 33.759 40.704 -36.463 1.00 50.00 188 ARG A C 1
ATOM 1552 O O . ARG A 1 188 ? 34.137 41.862 -36.575 1.00 50.00 188 ARG A O 1
ATOM 1559 N N . LYS A 1 189 ? 32.510 40.405 -36.096 1.00 48.78 189 LYS A N 1
ATOM 1560 C CA . LYS A 1 189 ? 31.762 41.341 -35.260 1.00 48.78 189 LYS A CA 1
ATOM 1561 C C . LYS A 1 189 ? 32.603 41.497 -34.001 1.00 48.78 189 LYS A C 1
ATOM 1563 O O . LYS A 1 189 ? 32.643 40.588 -33.172 1.00 48.78 189 LYS A O 1
ATOM 1568 N N . ASP A 1 190 ? 33.338 42.599 -33.929 1.00 53.31 190 ASP A N 1
ATOM 1569 C CA . ASP A 1 190 ? 33.946 43.072 -32.704 1.00 53.31 190 ASP A CA 1
ATOM 1570 C C . ASP A 1 190 ? 32.838 43.105 -31.657 1.00 53.31 190 ASP A C 1
ATOM 1572 O O . ASP A 1 190 ? 31.917 43.919 -31.717 1.00 53.31 190 ASP A O 1
ATOM 1576 N N . ASN A 1 191 ? 32.879 42.153 -30.727 1.00 49.38 191 ASN A N 1
ATOM 1577 C CA . ASN A 1 191 ? 32.089 42.272 -29.519 1.00 49.38 191 ASN A CA 1
ATOM 1578 C C . ASN A 1 191 ? 32.574 43.562 -28.839 1.00 49.38 191 ASN A C 1
ATOM 1580 O O . ASN A 1 191 ? 33.785 43.669 -28.603 1.00 49.38 191 ASN A O 1
ATOM 1584 N N . PRO A 1 192 ? 31.700 44.543 -28.555 1.00 55.25 192 PRO A N 1
ATOM 1585 C CA . PRO A 1 192 ? 32.098 45.781 -27.903 1.00 55.25 192 PRO A CA 1
ATOM 1586 C C . PRO A 1 192 ? 32.943 45.455 -26.670 1.00 55.25 192 PRO A C 1
ATOM 1588 O O . PRO A 1 192 ? 32.548 44.636 -25.831 1.00 55.25 192 PRO A O 1
ATOM 1591 N N . LYS A 1 193 ? 34.152 46.027 -26.608 1.00 55.72 193 LYS A N 1
ATOM 1592 C CA . LYS A 1 193 ? 35.120 45.800 -25.527 1.00 55.72 193 LYS A CA 1
ATOM 1593 C C . LYS A 1 193 ? 34.403 45.926 -24.178 1.00 55.72 193 LYS A C 1
ATOM 1595 O O . LYS A 1 193 ? 33.995 47.017 -23.802 1.00 55.72 193 LYS A O 1
ATOM 1600 N N . GLY A 1 194 ? 34.252 44.809 -23.462 1.00 62.72 194 GLY A N 1
ATOM 1601 C CA . GLY A 1 194 ? 33.690 44.788 -22.107 1.00 62.72 194 GLY A CA 1
ATOM 1602 C C . GLY A 1 194 ? 32.360 44.050 -21.922 1.00 62.72 194 GLY A C 1
ATOM 1603 O O . GLY A 1 194 ? 31.930 43.902 -20.779 1.00 62.72 194 GLY A O 1
ATOM 1604 N N . GLN A 1 195 ? 31.713 43.538 -22.976 1.00 68.00 195 GLN A N 1
ATOM 1605 C CA . GLN A 1 195 ? 30.450 42.810 -22.797 1.00 68.00 195 GLN A CA 1
ATOM 1606 C C . GLN A 1 195 ? 30.664 41.406 -22.208 1.00 68.00 195 GLN A C 1
ATOM 1608 O O . GLN A 1 195 ? 31.343 40.553 -22.790 1.00 68.00 195 GLN A O 1
ATOM 1613 N N . LYS A 1 196 ? 30.077 41.179 -21.026 1.00 71.31 196 LYS A N 1
ATOM 1614 C CA . LYS A 1 196 ? 30.006 39.870 -20.367 1.00 71.31 196 LYS A CA 1
ATOM 1615 C C . LYS A 1 196 ? 28.985 38.986 -21.096 1.00 71.31 196 LYS A C 1
ATOM 1617 O O . LYS A 1 196 ? 27.975 39.490 -21.573 1.00 71.31 196 LYS A O 1
ATOM 1622 N N . TYR A 1 197 ? 29.248 37.683 -21.172 1.00 74.06 197 TYR A N 1
ATOM 1623 C CA . TYR A 1 197 ? 28.360 36.700 -21.805 1.00 74.06 197 TYR A CA 1
ATOM 1624 C C . TYR A 1 197 ? 28.055 35.552 -20.844 1.00 74.06 197 TYR A C 1
ATOM 1626 O O . TYR A 1 197 ? 28.898 35.211 -20.010 1.00 74.06 197 TYR A O 1
ATOM 1634 N N . ASP A 1 198 ? 26.887 34.929 -20.994 1.00 73.06 198 ASP A N 1
ATOM 1635 C CA . ASP A 1 198 ? 26.505 33.742 -20.229 1.00 73.06 198 ASP A CA 1
ATOM 1636 C C . ASP A 1 198 ? 27.390 32.550 -20.606 1.00 73.06 198 ASP A C 1
ATOM 1638 O O . ASP A 1 198 ? 27.295 31.957 -21.687 1.00 73.06 198 ASP A O 1
ATOM 1642 N N . CYS A 1 199 ? 28.297 32.185 -19.707 1.00 74.56 199 CYS A N 1
ATOM 1643 C CA . CYS A 1 199 ? 29.222 31.102 -19.962 1.00 74.56 199 CYS A CA 1
ATOM 1644 C C . CYS A 1 199 ? 28.538 29.746 -19.800 1.00 74.56 199 CYS A C 1
ATOM 1646 O O . CYS A 1 199 ? 28.164 29.351 -18.699 1.00 74.56 199 CYS A O 1
ATOM 1648 N N . LYS A 1 200 ? 28.496 28.955 -20.874 1.00 68.69 200 LYS A N 1
ATOM 1649 C CA . LYS A 1 200 ? 27.932 27.593 -20.863 1.00 68.69 200 LYS A CA 1
ATOM 1650 C C . LYS A 1 200 ? 28.668 26.609 -19.938 1.00 68.69 200 LYS A C 1
ATOM 1652 O O . LYS A 1 200 ? 28.127 25.553 -19.629 1.00 68.69 200 LYS A O 1
ATOM 1657 N N . LYS A 1 201 ? 29.891 26.934 -19.496 1.00 64.06 201 LYS A N 1
ATOM 1658 C CA . LYS A 1 201 ? 30.707 26.071 -18.624 1.00 64.06 201 LYS A CA 1
ATOM 1659 C C . LYS A 1 201 ? 30.411 26.281 -17.138 1.00 64.06 201 LYS A C 1
ATOM 1661 O O . LYS A 1 201 ? 30.260 25.310 -16.401 1.00 64.06 201 LYS A O 1
ATOM 1666 N N . CYS A 1 202 ? 30.327 27.534 -16.689 1.00 64.31 202 CYS A N 1
ATOM 1667 C CA . CYS A 1 202 ? 30.070 27.861 -15.282 1.00 64.31 202 CYS A CA 1
ATOM 1668 C C . CYS A 1 202 ? 28.617 28.273 -15.004 1.00 64.31 202 CYS A C 1
ATOM 1670 O O . CYS A 1 202 ? 28.146 28.083 -13.884 1.00 64.31 202 CYS A O 1
ATOM 1672 N N . GLY A 1 203 ? 27.900 28.755 -16.023 1.00 66.25 203 GLY A N 1
ATOM 1673 C CA . GLY A 1 203 ? 26.537 29.280 -15.939 1.00 66.25 203 GLY A CA 1
ATOM 1674 C C . GLY A 1 203 ? 26.444 30.759 -15.545 1.00 66.25 203 GLY A C 1
ATOM 1675 O O . GLY A 1 203 ? 25.356 31.201 -15.207 1.00 66.25 203 GLY A O 1
ATOM 1676 N N . MET A 1 204 ? 27.553 31.513 -15.537 1.00 70.31 204 MET A N 1
ATOM 1677 C CA . MET A 1 204 ? 27.598 32.922 -15.100 1.00 70.31 204 MET A CA 1
ATOM 1678 C C . MET A 1 204 ? 28.069 33.872 -16.207 1.00 70.31 204 MET A C 1
ATOM 1680 O O . MET A 1 204 ? 28.760 33.453 -17.138 1.00 70.31 204 MET A O 1
ATOM 1684 N N . GLN A 1 205 ? 27.757 35.163 -16.048 1.00 74.25 205 GLN A N 1
ATOM 1685 C CA . GLN A 1 205 ? 28.183 36.229 -16.954 1.00 74.25 205 GLN A CA 1
ATOM 1686 C C . GLN A 1 205 ? 29.593 36.730 -16.644 1.00 74.25 205 GLN A C 1
ATOM 1688 O O . GLN A 1 205 ? 29.839 37.356 -15.612 1.00 74.25 205 GLN A O 1
ATOM 1693 N N . HIS A 1 206 ? 30.532 36.501 -17.560 1.00 74.44 206 HIS A N 1
ATOM 1694 C CA . HIS A 1 206 ? 31.892 37.033 -17.451 1.00 74.44 206 HIS A CA 1
ATOM 1695 C C . HIS A 1 206 ? 32.476 37.378 -18.821 1.00 74.44 206 HIS A C 1
ATOM 1697 O O . HIS A 1 206 ? 31.903 37.060 -19.861 1.00 74.44 206 HIS A O 1
ATOM 1703 N N . LEU A 1 207 ? 33.634 38.039 -18.831 1.00 75.75 207 LEU A N 1
ATOM 1704 C CA . LEU A 1 207 ? 34.337 38.366 -20.068 1.00 75.75 207 LEU A CA 1
ATOM 1705 C C . LEU A 1 207 ? 34.873 37.096 -20.761 1.00 75.75 207 LEU A C 1
ATOM 1707 O O . LEU A 1 207 ? 35.114 36.070 -20.104 1.00 75.75 207 LEU A O 1
ATOM 1711 N N . PRO A 1 208 ? 35.056 37.126 -22.093 1.00 68.62 208 PRO A N 1
ATOM 1712 C CA . PRO A 1 208 ? 35.714 36.050 -22.830 1.00 68.62 208 PRO A CA 1
ATOM 1713 C C . PRO A 1 208 ? 37.058 35.670 -22.197 1.00 68.62 208 PRO A C 1
ATOM 1715 O O . PRO A 1 208 ? 37.841 36.535 -21.824 1.00 68.62 208 PRO A O 1
ATOM 1718 N N . ARG A 1 209 ? 37.328 34.361 -22.078 1.00 63.72 209 ARG A N 1
ATOM 1719 C CA . ARG A 1 209 ? 38.550 33.778 -21.473 1.00 63.72 209 ARG A CA 1
ATOM 1720 C C . ARG A 1 209 ? 38.767 34.025 -19.970 1.00 63.72 209 ARG A C 1
ATOM 1722 O O . ARG A 1 209 ? 39.747 33.532 -19.429 1.00 63.72 209 ARG A O 1
ATOM 1729 N N . SER A 1 210 ? 37.831 34.662 -19.269 1.00 65.44 210 SER A N 1
ATOM 1730 C CA . SER A 1 210 ? 37.896 34.864 -17.809 1.00 65.44 210 SER A CA 1
ATOM 1731 C C . SER A 1 210 ? 37.251 33.734 -16.986 1.00 65.44 210 SER A C 1
ATOM 1733 O O . SER A 1 210 ? 37.045 33.883 -15.783 1.00 65.44 210 SER A O 1
ATOM 1735 N N . CYS A 1 211 ? 36.909 32.600 -17.613 1.00 68.31 211 CYS A N 1
ATOM 1736 C CA . CYS A 1 211 ? 36.292 31.467 -16.921 1.00 68.31 211 CYS A CA 1
ATOM 1737 C C . CYS A 1 211 ? 37.341 30.700 -16.104 1.00 68.31 211 CYS A C 1
ATOM 1739 O O . CYS A 1 211 ? 38.190 30.015 -16.669 1.00 68.31 211 CYS A O 1
ATOM 1741 N N . GLN A 1 212 ? 37.261 30.768 -14.775 1.00 64.62 212 GLN A N 1
ATOM 1742 C CA . GLN A 1 212 ? 38.232 30.123 -13.879 1.00 64.62 212 GLN A CA 1
ATOM 1743 C C . GLN A 1 212 ? 37.984 28.615 -13.658 1.00 64.62 212 GLN A C 1
ATOM 1745 O O . GLN A 1 212 ? 38.756 27.958 -12.959 1.00 64.62 212 GLN A O 1
ATOM 1750 N N . LEU A 1 213 ? 36.944 28.037 -14.277 1.00 55.88 213 LEU A N 1
ATOM 1751 C CA . LEU A 1 213 ? 36.695 26.588 -14.308 1.00 55.88 213 LEU A CA 1
ATOM 1752 C C . LEU A 1 213 ? 37.691 25.901 -15.261 1.00 55.88 213 LEU A C 1
ATOM 1754 O O . LEU A 1 213 ? 37.375 25.504 -16.389 1.00 55.88 213 LEU A O 1
ATOM 1758 N N . THR A 1 214 ? 38.930 25.779 -14.793 1.00 54.12 214 THR A N 1
ATOM 1759 C CA . THR A 1 214 ? 39.955 24.947 -15.423 1.00 54.12 214 THR A CA 1
ATOM 1760 C C . THR A 1 214 ? 39.661 23.484 -15.093 1.00 54.12 214 THR A C 1
ATOM 1762 O O . THR A 1 214 ? 39.493 23.107 -13.935 1.00 54.12 214 THR A O 1
ATOM 1765 N N . GLU A 1 215 ? 39.530 22.644 -16.120 1.00 50.50 215 GLU A N 1
ATOM 1766 C CA . GLU A 1 215 ? 39.365 21.198 -15.954 1.00 50.50 215 GLU A CA 1
ATOM 1767 C C . GLU A 1 215 ? 40.680 20.593 -15.458 1.00 50.50 215 GLU A C 1
ATOM 1769 O O . GLU A 1 215 ? 41.478 20.084 -16.239 1.00 50.50 215 GLU A O 1
ATOM 1774 N N . LYS A 1 216 ? 40.934 20.633 -14.149 1.00 42.00 216 LYS A N 1
ATOM 1775 C CA . LYS A 1 216 ? 41.908 19.715 -13.558 1.00 42.00 216 LYS A CA 1
ATOM 1776 C C . LYS A 1 216 ? 41.212 18.367 -13.383 1.00 42.00 216 LYS A C 1
ATOM 1778 O O . LYS A 1 216 ? 40.403 18.193 -12.475 1.00 42.00 216 LYS A O 1
ATOM 1783 N N . ARG A 1 217 ? 41.489 17.425 -14.294 1.00 34.75 217 ARG A N 1
ATOM 1784 C CA . ARG A 1 217 ? 41.099 16.014 -14.144 1.00 34.75 217 ARG A CA 1
ATOM 1785 C C . ARG A 1 217 ? 41.749 15.472 -12.872 1.00 34.75 217 ARG A C 1
ATOM 1787 O O . ARG A 1 217 ? 42.957 15.277 -12.845 1.00 34.75 217 ARG A O 1
ATOM 1794 N N . VAL A 1 218 ? 40.954 15.217 -11.838 1.00 35.28 218 VAL A N 1
ATOM 1795 C CA . VAL A 1 218 ? 41.377 14.389 -10.705 1.00 35.28 218 VAL A CA 1
ATOM 1796 C C . VAL A 1 218 ? 40.794 12.999 -10.930 1.00 35.28 218 VAL A C 1
ATOM 1798 O O . VAL A 1 218 ? 39.585 12.796 -10.837 1.00 35.28 218 VAL A O 1
ATOM 1801 N N . THR A 1 219 ? 41.651 12.048 -11.288 1.00 42.06 219 THR A N 1
ATOM 1802 C CA . THR A 1 219 ? 41.324 10.622 -11.336 1.00 42.06 219 THR A CA 1
ATOM 1803 C C . THR A 1 219 ? 41.424 10.056 -9.924 1.00 42.06 219 THR A C 1
ATOM 1805 O O . THR A 1 219 ? 42.500 9.668 -9.485 1.00 42.06 219 THR A O 1
ATOM 1808 N N . SER A 1 220 ? 40.316 10.028 -9.189 1.00 33.44 220 SER A N 1
ATOM 1809 C CA . SER A 1 220 ? 40.184 9.165 -8.013 1.00 33.44 220 SER A CA 1
ATOM 1810 C C . SER A 1 220 ? 38.714 8.842 -7.765 1.00 33.44 220 SER A C 1
ATOM 1812 O O . SER A 1 220 ? 37.828 9.673 -7.964 1.00 33.44 220 SER A O 1
ATOM 1814 N N . ALA A 1 221 ? 38.472 7.579 -7.440 1.00 43.75 221 ALA A N 1
ATOM 1815 C CA . ALA A 1 221 ? 37.179 6.930 -7.432 1.00 43.75 221 ALA A CA 1
ATOM 1816 C C . ALA A 1 221 ? 36.277 7.374 -6.269 1.00 43.75 221 ALA A C 1
ATOM 1818 O O . ALA A 1 221 ? 36.742 7.686 -5.178 1.00 43.75 221 ALA A O 1
ATOM 1819 N N . LYS A 1 222 ? 34.968 7.237 -6.521 1.00 39.84 222 LYS A N 1
ATOM 1820 C CA . LYS A 1 222 ? 33.814 7.390 -5.615 1.00 39.84 222 LYS A CA 1
ATOM 1821 C C . LYS A 1 222 ? 33.362 8.840 -5.387 1.00 39.84 222 LYS A C 1
ATOM 1823 O O . LYS A 1 222 ? 34.022 9.644 -4.749 1.00 39.84 222 LYS A O 1
ATOM 1828 N N 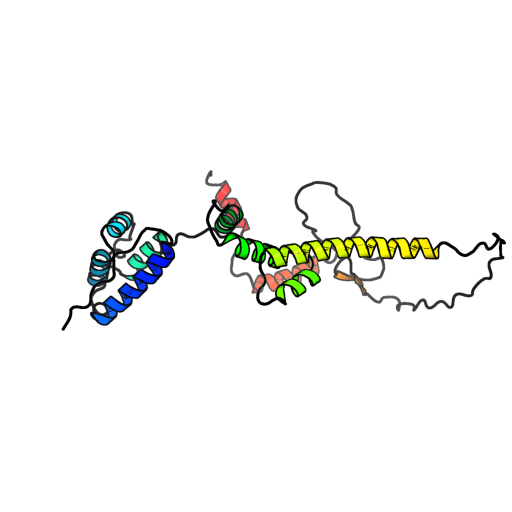. SER A 1 223 ? 32.140 9.097 -5.865 1.00 34.25 223 SER A N 1
ATOM 1829 C CA . SER A 1 223 ? 31.309 10.312 -5.778 1.00 34.25 223 SER A CA 1
ATOM 1830 C C . SER A 1 223 ? 31.617 11.459 -6.763 1.00 34.25 223 SER A C 1
ATOM 1832 O O . SER A 1 223 ? 32.484 12.302 -6.568 1.00 34.25 223 SER A O 1
ATOM 1834 N N . ARG A 1 224 ? 30.817 11.520 -7.842 1.00 36.06 224 ARG A N 1
ATOM 1835 C CA . ARG A 1 224 ? 30.710 12.672 -8.754 1.00 36.06 224 ARG A CA 1
ATOM 1836 C C . ARG A 1 224 ? 29.886 13.784 -8.094 1.00 36.06 224 ARG A C 1
ATOM 1838 O O . ARG A 1 224 ? 28.699 13.911 -8.372 1.00 36.06 224 ARG A O 1
ATOM 1845 N N . ILE A 1 225 ? 30.502 14.603 -7.248 1.00 35.22 225 ILE A N 1
ATOM 1846 C CA . ILE A 1 225 ? 29.925 15.898 -6.859 1.00 35.22 225 ILE A CA 1
ATOM 1847 C C . ILE A 1 225 ? 30.854 16.988 -7.385 1.00 35.22 225 ILE A C 1
ATOM 1849 O O . ILE A 1 225 ? 31.954 17.195 -6.882 1.00 35.22 225 ILE A O 1
ATOM 1853 N N . ILE A 1 226 ? 30.412 17.678 -8.437 1.00 38.81 226 ILE A N 1
ATOM 1854 C CA . ILE A 1 226 ? 31.118 18.834 -8.992 1.00 38.81 226 ILE A CA 1
ATOM 1855 C C . ILE A 1 226 ? 30.845 20.019 -8.061 1.00 38.81 226 ILE A C 1
ATOM 1857 O O . ILE A 1 226 ? 29.856 20.733 -8.227 1.00 38.81 226 ILE A O 1
ATOM 1861 N N . LEU A 1 227 ? 31.711 20.244 -7.071 1.00 37.00 227 LEU A N 1
ATOM 1862 C CA . LEU A 1 227 ? 31.730 21.515 -6.346 1.00 37.00 227 LEU A CA 1
ATOM 1863 C C . LEU A 1 227 ? 32.310 22.593 -7.274 1.00 37.00 227 LEU A C 1
ATOM 1865 O O . LEU A 1 227 ? 33.522 22.714 -7.447 1.00 37.00 227 LEU A O 1
ATOM 1869 N N . ARG A 1 228 ? 31.417 23.356 -7.915 1.00 39.75 228 ARG A N 1
ATOM 1870 C CA . ARG A 1 228 ? 31.745 24.502 -8.776 1.00 39.75 228 ARG A CA 1
ATOM 1871 C C . ARG A 1 228 ? 32.271 25.651 -7.912 1.00 39.75 228 ARG A C 1
ATOM 1873 O O . ARG A 1 228 ? 31.494 26.335 -7.255 1.00 39.75 228 ARG A O 1
ATOM 1880 N N . ARG A 1 229 ? 33.584 25.879 -7.908 1.00 39.19 229 ARG A N 1
ATOM 1881 C CA . ARG A 1 229 ? 34.199 27.076 -7.311 1.00 39.19 229 ARG A CA 1
ATOM 1882 C C . ARG A 1 229 ? 34.412 28.134 -8.399 1.00 39.19 229 ARG A C 1
ATOM 1884 O O . ARG A 1 229 ? 35.175 27.900 -9.329 1.00 39.19 229 ARG A O 1
ATOM 1891 N N . CYS A 1 230 ? 33.766 29.292 -8.262 1.00 33.75 230 CYS A N 1
ATOM 1892 C CA . CYS A 1 230 ? 34.115 30.525 -8.975 1.00 33.75 230 CYS A CA 1
ATOM 1893 C C . CYS A 1 230 ? 34.220 31.689 -7.976 1.00 33.75 230 CYS A C 1
ATOM 1895 O O . CYS A 1 230 ? 33.524 31.709 -6.962 1.00 33.75 230 CYS A O 1
ATOM 1897 N N . ALA A 1 231 ? 35.115 32.634 -8.273 1.00 41.75 231 ALA A N 1
ATOM 1898 C CA . ALA A 1 231 ? 35.690 33.624 -7.359 1.00 41.75 231 ALA A CA 1
ATOM 1899 C C . ALA A 1 231 ? 34.768 34.750 -6.836 1.00 41.75 231 ALA A C 1
ATOM 1901 O O . ALA A 1 231 ? 35.263 35.626 -6.145 1.00 41.75 231 ALA A O 1
ATOM 1902 N N . ASN A 1 232 ? 33.449 34.697 -7.050 1.00 46.50 232 ASN A N 1
ATOM 1903 C CA . ASN A 1 232 ? 32.487 35.593 -6.376 1.00 46.50 232 ASN A CA 1
ATOM 1904 C C . ASN A 1 232 ? 31.585 34.823 -5.397 1.00 46.50 232 ASN A C 1
ATOM 1906 O O . ASN A 1 232 ? 30.392 35.091 -5.256 1.00 46.50 232 ASN A O 1
ATOM 1910 N N . ALA A 1 233 ? 32.156 33.817 -4.732 1.00 44.34 233 ALA A N 1
ATOM 1911 C CA . ALA A 1 233 ? 31.429 32.983 -3.787 1.00 44.34 233 ALA A CA 1
ATOM 1912 C C . ALA A 1 233 ? 30.894 33.776 -2.580 1.00 44.34 233 ALA A C 1
ATOM 1914 O O . ALA A 1 233 ? 29.859 33.395 -2.054 1.00 44.34 233 ALA A O 1
ATOM 1915 N N . GLU A 1 234 ? 31.523 34.875 -2.153 1.00 45.03 234 GLU A N 1
ATOM 1916 C CA . GLU A 1 234 ? 31.062 35.625 -0.972 1.00 45.03 234 GLU A CA 1
ATOM 1917 C C . GLU A 1 234 ? 29.737 36.363 -1.194 1.00 45.03 234 GLU A C 1
ATOM 1919 O O . GLU A 1 234 ? 28.846 36.278 -0.351 1.00 45.03 234 GLU A O 1
ATOM 1924 N N . GLU A 1 235 ? 29.551 36.997 -2.353 1.00 46.22 235 GLU A N 1
ATOM 1925 C CA . GLU A 1 235 ? 28.345 37.777 -2.663 1.00 46.22 235 GLU A CA 1
ATOM 1926 C C . GLU A 1 235 ? 27.120 36.866 -2.884 1.00 46.22 235 GLU A C 1
ATOM 1928 O O . GLU A 1 235 ? 26.043 37.095 -2.329 1.00 46.22 235 GLU A O 1
ATOM 1933 N N . TYR A 1 236 ? 27.310 35.741 -3.587 1.00 44.06 236 TYR A N 1
ATOM 1934 C CA . TYR A 1 236 ? 26.274 34.715 -3.760 1.00 44.06 236 TYR A CA 1
ATOM 1935 C C . TYR A 1 236 ? 25.961 33.969 -2.449 1.00 44.06 236 TYR A C 1
ATOM 1937 O O . TYR A 1 236 ? 24.806 33.620 -2.196 1.00 44.06 236 TYR A O 1
ATOM 1945 N N . MET A 1 237 ? 26.958 33.748 -1.581 1.00 48.53 237 MET A N 1
ATOM 1946 C CA . MET A 1 237 ? 26.745 33.149 -0.257 1.00 48.53 237 MET A CA 1
ATOM 1947 C C . MET A 1 237 ? 26.036 34.110 0.705 1.00 48.53 237 MET A C 1
ATOM 1949 O O . MET A 1 237 ? 25.275 33.631 1.541 1.00 48.53 237 MET A O 1
ATOM 1953 N N . LEU A 1 238 ? 26.212 35.433 0.590 1.00 50.12 238 LEU A N 1
ATOM 1954 C CA . LEU A 1 238 ? 25.447 36.417 1.371 1.00 50.12 238 LEU A CA 1
ATOM 1955 C C . LEU A 1 238 ? 23.970 36.469 0.950 1.00 50.12 238 LEU A C 1
ATOM 1957 O O . LEU A 1 238 ? 23.092 36.455 1.811 1.00 50.12 238 LEU A O 1
ATOM 1961 N N . LEU A 1 239 ? 23.693 36.469 -0.358 1.00 48.75 239 LEU A N 1
ATOM 1962 C CA . LEU A 1 239 ? 22.332 36.400 -0.908 1.00 48.75 239 LEU A CA 1
ATOM 1963 C C . LEU A 1 239 ? 21.633 35.087 -0.532 1.00 48.75 239 LEU A C 1
ATOM 1965 O O . LEU A 1 239 ? 20.477 35.106 -0.112 1.00 48.75 239 LEU A O 1
ATOM 1969 N N . LYS A 1 240 ? 22.349 33.954 -0.579 1.00 45.72 240 LYS A N 1
ATOM 1970 C CA . LYS A 1 240 ? 21.821 32.679 -0.080 1.00 45.72 240 LYS A CA 1
ATOM 1971 C C . LYS A 1 240 ? 21.643 32.653 1.432 1.00 45.72 240 LYS A C 1
ATOM 1973 O O . LYS A 1 240 ? 20.649 32.094 1.854 1.00 45.72 240 LYS A O 1
ATOM 1978 N N . LYS A 1 241 ? 22.534 33.248 2.236 1.00 50.31 241 LYS A N 1
ATOM 1979 C CA . LYS A 1 241 ? 22.379 33.332 3.703 1.00 50.31 241 LYS A CA 1
ATOM 1980 C C . LYS A 1 241 ? 21.169 34.171 4.116 1.00 50.31 241 LYS A C 1
ATOM 1982 O O . LYS A 1 241 ? 20.519 33.810 5.086 1.00 50.31 241 LYS A O 1
ATOM 1987 N N . LYS A 1 242 ? 20.851 35.249 3.386 1.00 50.03 242 LYS A N 1
ATOM 1988 C CA . LYS A 1 242 ? 19.612 36.021 3.592 1.00 50.03 242 LYS A CA 1
ATOM 1989 C C . LYS A 1 242 ? 18.376 35.195 3.212 1.00 50.03 242 LYS A C 1
ATOM 1991 O O . LYS A 1 242 ? 17.468 35.075 4.022 1.00 50.03 242 LYS A O 1
ATOM 1996 N N . ALA A 1 243 ? 18.407 34.517 2.063 1.00 45.47 243 ALA A N 1
ATOM 1997 C CA . ALA A 1 243 ? 17.307 33.658 1.616 1.00 45.47 243 ALA A CA 1
ATOM 1998 C C . ALA A 1 243 ? 17.102 32.400 2.490 1.00 45.47 243 ALA A C 1
ATOM 2000 O O . ALA A 1 243 ? 15.974 31.977 2.700 1.00 45.47 243 ALA A O 1
ATOM 2001 N N . THR A 1 244 ? 18.169 31.800 3.034 1.00 44.59 244 THR A N 1
ATOM 2002 C CA . THR A 1 244 ? 18.080 30.630 3.924 1.00 44.59 244 THR A CA 1
ATOM 2003 C C . THR A 1 244 ? 17.834 30.988 5.386 1.00 44.59 244 THR A C 1
ATOM 2005 O O . THR A 1 244 ? 17.439 30.103 6.142 1.00 44.59 244 THR A O 1
ATOM 2008 N N . ALA A 1 245 ? 18.050 32.241 5.801 1.00 46.22 245 ALA A N 1
ATOM 2009 C CA . ALA A 1 245 ? 17.608 32.737 7.105 1.00 46.22 245 ALA A CA 1
ATOM 2010 C C . ALA A 1 245 ? 16.083 32.936 7.144 1.00 46.22 245 ALA A C 1
ATOM 2012 O O . ALA A 1 245 ? 15.477 32.713 8.186 1.00 46.22 245 ALA A O 1
ATOM 2013 N N . GLU A 1 246 ? 15.463 33.267 6.008 1.00 45.50 246 GLU A N 1
ATOM 2014 C CA . GLU A 1 246 ? 14.005 33.413 5.891 1.00 45.50 246 GLU A CA 1
ATOM 2015 C C . GLU A 1 246 ? 13.267 32.071 5.724 1.00 45.50 246 GLU A C 1
ATOM 2017 O O . GLU A 1 246 ? 12.088 31.985 6.055 1.00 45.50 246 GLU A O 1
ATOM 2022 N N . THR A 1 247 ? 13.940 30.995 5.286 1.00 47.22 247 THR A N 1
ATOM 2023 C CA . THR A 1 247 ? 13.292 29.685 5.047 1.00 47.22 247 THR A CA 1
ATOM 2024 C C . THR A 1 247 ? 13.715 28.545 5.978 1.00 47.22 247 THR A C 1
ATOM 2026 O O . THR A 1 247 ? 13.213 27.437 5.821 1.00 47.22 247 THR A O 1
ATOM 2029 N N . ASN A 1 248 ? 14.618 28.755 6.942 1.00 40.66 248 ASN A N 1
ATOM 2030 C CA . ASN A 1 248 ? 15.017 27.706 7.891 1.00 40.66 248 ASN A CA 1
ATOM 2031 C C . ASN A 1 248 ? 14.464 27.963 9.294 1.00 40.66 248 ASN A C 1
ATOM 2033 O O . ASN A 1 248 ? 15.219 28.172 10.243 1.00 40.66 248 ASN A O 1
ATOM 2037 N N . TYR A 1 249 ? 13.153 27.792 9.448 1.00 41.47 249 TYR A N 1
ATOM 2038 C CA . TYR A 1 249 ? 12.707 27.026 10.603 1.00 41.47 249 TYR A CA 1
ATOM 2039 C C . TYR A 1 249 ? 12.875 25.544 10.242 1.00 41.47 249 TYR A C 1
ATOM 2041 O O . TYR A 1 249 ? 12.115 24.963 9.477 1.00 41.47 249 TYR A O 1
ATOM 2049 N N . THR A 1 250 ? 13.943 24.974 10.805 1.00 41.97 250 THR A N 1
ATOM 2050 C CA . THR A 1 250 ? 14.135 23.550 11.121 1.00 41.97 250 THR A CA 1
ATOM 2051 C C . THR A 1 250 ? 14.238 22.528 9.979 1.00 41.97 250 THR A C 1
ATOM 2053 O O . THR A 1 250 ? 13.238 22.042 9.472 1.00 41.97 250 THR A O 1
ATOM 2056 N N . LEU A 1 251 ? 15.466 22.053 9.716 1.00 40.78 251 LEU A N 1
ATOM 2057 C CA . LEU A 1 251 ? 15.888 20.665 10.010 1.00 40.78 251 LEU A CA 1
ATOM 2058 C C . LEU A 1 251 ? 17.375 20.478 9.642 1.00 40.78 251 LEU A C 1
ATOM 2060 O O . LEU A 1 251 ? 17.742 20.194 8.504 1.00 40.78 251 LEU A O 1
ATOM 2064 N N . ASP A 1 252 ? 18.253 20.651 10.634 1.00 43.16 252 ASP A N 1
ATOM 2065 C CA . ASP A 1 252 ? 19.703 20.477 10.496 1.00 43.16 252 ASP A CA 1
ATOM 2066 C C . ASP A 1 252 ? 20.115 19.012 10.740 1.00 43.16 252 ASP A C 1
ATOM 2068 O O . ASP A 1 252 ? 20.250 18.538 11.872 1.00 43.16 252 ASP A O 1
ATOM 2072 N N . VAL A 1 253 ? 20.352 18.298 9.639 1.00 44.31 253 VAL A N 1
ATOM 2073 C CA . VAL A 1 253 ? 20.779 16.888 9.574 1.00 44.31 253 VAL A CA 1
ATOM 2074 C C . VAL A 1 253 ? 22.177 16.668 10.196 1.00 44.31 253 VAL A C 1
ATOM 2076 O O . VAL A 1 253 ? 22.549 15.540 10.536 1.00 44.31 253 VAL A O 1
ATOM 2079 N N . SER A 1 254 ? 22.947 17.735 10.448 1.00 41.97 254 SER A N 1
ATOM 2080 C CA . SER A 1 254 ? 24.280 17.676 11.075 1.00 41.97 254 SER A CA 1
ATOM 2081 C C . SER A 1 254 ? 24.239 17.231 12.539 1.00 41.97 254 SER A C 1
ATOM 2083 O O . SER A 1 254 ? 25.192 16.613 13.026 1.00 41.97 254 SER A O 1
ATOM 2085 N N . LYS A 1 255 ? 23.137 17.508 13.253 1.00 42.97 255 LYS A N 1
ATOM 2086 C CA . LYS A 1 255 ? 22.963 17.101 14.659 1.00 42.97 255 LYS A CA 1
ATOM 2087 C C . LYS A 1 255 ? 22.628 15.611 14.807 1.00 42.97 255 LYS A C 1
ATOM 2089 O O . LYS A 1 255 ? 22.984 15.011 15.818 1.00 42.97 255 LYS A O 1
ATOM 2094 N N . ILE A 1 256 ? 22.039 14.988 13.784 1.00 43.34 256 ILE A N 1
ATOM 2095 C CA . ILE A 1 256 ? 21.656 13.565 13.798 1.00 43.34 256 ILE A CA 1
ATOM 2096 C C . ILE A 1 256 ? 22.896 12.659 13.717 1.00 43.34 256 ILE A C 1
ATOM 2098 O O . ILE A 1 256 ? 23.017 11.704 14.482 1.00 43.34 256 ILE A O 1
ATOM 2102 N N . ARG A 1 257 ? 23.890 13.000 12.883 1.00 37.53 257 ARG A N 1
ATOM 2103 C CA . ARG A 1 257 ? 25.124 12.196 12.752 1.00 37.53 257 ARG A CA 1
ATOM 2104 C C . ARG A 1 257 ? 26.015 12.190 13.998 1.00 37.53 257 ARG A C 1
ATOM 2106 O O . ARG A 1 257 ? 26.744 11.224 14.199 1.00 37.53 257 ARG A O 1
ATOM 2113 N N . ARG A 1 258 ? 25.969 13.229 14.842 1.00 38.91 258 ARG A N 1
ATOM 2114 C CA . ARG A 1 258 ? 26.735 13.246 16.105 1.00 38.91 258 ARG A CA 1
ATOM 2115 C C . ARG A 1 258 ? 26.077 12.421 17.213 1.00 38.91 258 ARG A C 1
ATOM 2117 O O . ARG A 1 258 ? 26.802 11.865 18.025 1.00 38.91 258 ARG A O 1
ATOM 2124 N N . LYS A 1 259 ? 24.745 12.280 17.221 1.00 37.78 259 LYS A N 1
ATOM 2125 C CA . LYS A 1 259 ? 24.027 11.505 18.251 1.00 37.78 259 LYS A CA 1
ATOM 2126 C C . LYS A 1 259 ? 24.167 9.988 18.064 1.00 37.78 259 LYS A C 1
ATOM 2128 O O . LYS A 1 259 ? 24.291 9.276 19.050 1.00 37.78 259 LYS A O 1
ATOM 2133 N N . VAL A 1 260 ? 24.257 9.513 16.816 1.00 42.97 260 VAL A N 1
ATOM 2134 C CA . VAL A 1 260 ? 24.483 8.084 16.504 1.00 42.97 260 VAL A CA 1
ATOM 2135 C C . VAL A 1 260 ? 25.871 7.614 16.961 1.00 42.97 260 VAL A C 1
ATOM 2137 O O . VAL A 1 260 ? 26.019 6.498 17.433 1.00 42.97 260 VAL A O 1
ATOM 2140 N N . LYS A 1 261 ? 26.886 8.486 16.921 1.00 36.97 261 LYS A N 1
ATOM 2141 C CA . LYS A 1 261 ? 28.258 8.127 17.317 1.00 36.97 261 LYS A CA 1
ATOM 2142 C C . LYS A 1 261 ? 28.510 8.152 18.835 1.00 36.97 261 LYS A C 1
ATOM 2144 O O . LYS A 1 261 ? 29.547 7.670 19.269 1.00 36.97 261 LYS A O 1
ATOM 2149 N N . ILE A 1 262 ? 27.596 8.724 19.627 1.00 43.50 262 ILE A N 1
ATOM 2150 C CA . ILE A 1 262 ? 27.719 8.833 21.095 1.00 43.50 262 ILE A CA 1
ATOM 2151 C C . ILE A 1 262 ? 26.985 7.685 21.819 1.00 43.50 262 ILE A C 1
ATOM 2153 O O . ILE A 1 262 ? 27.276 7.431 22.980 1.00 43.50 262 ILE A O 1
ATOM 2157 N N . LEU A 1 263 ? 26.089 6.948 21.147 1.00 37.41 263 LEU A N 1
ATOM 2158 C CA . LEU A 1 263 ? 25.259 5.903 21.773 1.00 37.41 263 LEU A CA 1
ATOM 2159 C C . LEU A 1 263 ? 25.579 4.457 21.347 1.00 37.41 263 LEU A C 1
ATOM 2161 O O . LEU A 1 263 ? 24.784 3.572 21.629 1.00 37.41 263 LEU A O 1
ATOM 2165 N N . GLY A 1 264 ? 26.734 4.203 20.723 1.00 40.09 264 GLY A N 1
ATOM 2166 C CA . GLY A 1 264 ? 27.293 2.847 20.595 1.00 40.09 264 GLY A CA 1
ATOM 2167 C C . GLY A 1 264 ? 26.388 1.798 19.933 1.00 40.09 264 GLY A C 1
ATOM 2168 O O . GLY A 1 264 ? 26.186 0.736 20.512 1.00 40.09 264 GLY A O 1
ATOM 2169 N N . TRP A 1 265 ? 25.884 2.092 18.731 1.00 38.28 265 TRP A N 1
ATOM 2170 C CA . TRP A 1 265 ? 25.394 1.092 17.771 1.00 38.28 265 TRP A CA 1
ATOM 2171 C C . TRP A 1 265 ? 26.287 1.102 16.531 1.00 38.28 265 TRP A C 1
ATOM 2173 O O . TRP A 1 265 ? 26.692 2.217 16.115 1.00 38.28 265 TRP A O 1
#

Sequence (265 aa):
MDQLKPPIALSKEGNVSENWRKWKQKFQFYLDATEFNEKAEKLQCSLLLHCIGEDAVEVFNTFNFLEDEKDQIAPLQLKFEQFCNPIKNQTYERYKFHTCSQSEGENLYDSFVRDRIVCGILSDNVRERLLRIPDLTLAKSIDICRASEVSKQQLKSITEDEKTVHAIRKDYKSGHKPRVKHQYKDSRKDNPKGQKYDCKKCGMQHLPRSCQLTEKRVTSAKSRIILRRCANAEEYMLLKKKATAETNYTLDVSKIRRKVKILGW

Solvent-accessible surface area (backbone atoms only — not comparable to full-atom values): 16824 Å² total; per-residue (Å²): 130,86,77,82,77,76,55,76,54,66,56,82,66,84,61,30,44,61,42,47,56,56,45,54,52,47,45,50,55,50,30,61,76,68,59,44,71,81,46,61,44,49,58,46,36,52,49,47,54,65,42,36,27,70,79,50,45,60,54,54,74,70,61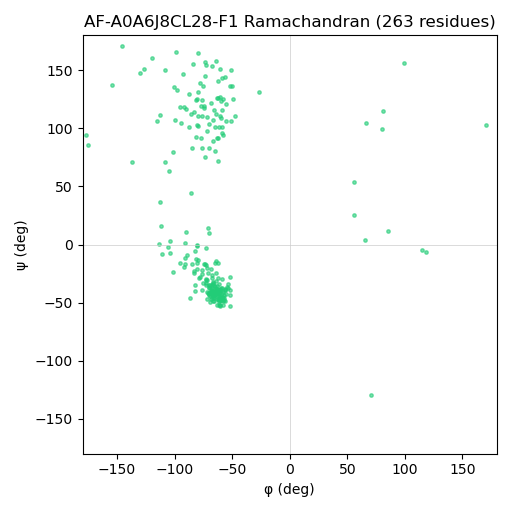,87,64,57,99,75,40,71,47,32,46,65,58,48,53,49,53,53,46,45,68,41,48,55,91,72,55,67,67,57,55,49,46,51,64,72,63,65,75,86,63,96,85,64,92,57,56,49,63,55,54,34,52,48,48,54,75,62,51,89,47,64,74,58,34,54,58,53,71,69,44,89,86,68,44,37,70,60,52,52,50,53,51,51,51,52,50,51,50,56,51,52,51,49,52,52,62,51,49,57,59,58,63,68,67,76,77,76,96,64,79,91,68,88,70,80,84,73,82,73,80,74,81,73,80,70,75,74,71,63,92,83,63,58,42,77,32,92,86,83,71,47,73,40,49,88,90,66,71,76,76,69,87,75,85,76,92,73,87,84,80,97,71,86,80,84,71,58,97,63,53,66,65,57,48,49,55,46,50,55,57,48,65,76,65,59,82,80,83,73,69,72,61,56,65,57,54,54,73,73,67,81,118

Secondary structure (DSSP, 8-state):
-PPPPPPPPPP-SS-HHHHHHHHHHHHHHHHHHTTGGGS-HHHHHHHHHHHH-HHHHHHHTT----TTTTT-HHHHHHHHHHHHS----HHHHHHHHHH-PPPTT-TTHHHHHHHHHHHH-S-HHHHHHHHT-TT--HHHHHHHHHHHHHHHHHHHHHHHHHHHHTTS------------------------TT--EE-TTTSSEE-TT------------S--------S-HHHHHHHHHHHHHHH-SS--THHHHHHHTTTT-